Protein AF-A0A519XUI5-F1 (afdb_monomer_lite)

Structure (mmCIF, N/CA/C/O backbone):
data_AF-A0A519XUI5-F1
#
_entry.id   AF-A0A519XUI5-F1
#
loop_
_atom_site.group_PDB
_atom_site.id
_atom_site.type_symbol
_atom_site.label_atom_id
_atom_site.label_alt_id
_atom_site.label_comp_id
_atom_site.label_asym_id
_atom_site.label_entity_id
_atom_site.label_seq_id
_atom_site.pdbx_PDB_ins_code
_atom_site.Cartn_x
_atom_site.Cartn_y
_atom_site.Cartn_z
_atom_site.occupancy
_atom_site.B_iso_or_equiv
_atom_site.auth_seq_id
_atom_site.auth_comp_id
_atom_site.auth_asym_id
_atom_site.auth_atom_id
_atom_site.pdbx_PDB_model_num
ATOM 1 N N . MET A 1 1 ? -81.754 -91.756 15.654 1.00 42.25 1 MET A N 1
ATOM 2 C CA . MET A 1 1 ? -80.646 -91.475 14.712 1.00 42.25 1 MET A CA 1
ATOM 3 C C . MET A 1 1 ? -79.906 -90.238 15.190 1.00 42.25 1 MET A C 1
ATOM 5 O O . MET A 1 1 ? -80.519 -89.190 15.332 1.00 42.25 1 MET A O 1
ATOM 9 N N . ALA A 1 2 ? -78.630 -90.402 15.528 1.00 45.38 2 ALA A N 1
ATOM 10 C CA . ALA A 1 2 ? -77.770 -89.382 16.116 1.00 45.38 2 ALA A CA 1
ATOM 11 C C . ALA A 1 2 ? -77.326 -88.321 15.091 1.00 45.38 2 ALA A C 1
ATOM 13 O O . ALA A 1 2 ? -77.011 -88.663 13.952 1.00 45.38 2 ALA A O 1
ATOM 14 N N . ARG A 1 3 ? -77.207 -87.058 15.518 1.00 39.16 3 ARG A N 1
ATOM 15 C CA . ARG A 1 3 ? -76.246 -86.091 14.960 1.00 39.16 3 ARG A CA 1
ATOM 16 C C . ARG A 1 3 ? -75.573 -85.353 16.118 1.00 39.16 3 ARG A C 1
ATOM 18 O O . ARG A 1 3 ? -76.246 -84.886 17.030 1.00 39.16 3 ARG A O 1
ATOM 25 N N . GLY A 1 4 ? -74.242 -85.379 16.099 1.00 39.00 4 GLY A N 1
ATOM 26 C CA . GLY A 1 4 ? -73.358 -85.036 17.207 1.00 39.00 4 GLY A CA 1
ATOM 27 C C . GLY A 1 4 ? -73.200 -83.544 17.490 1.00 39.00 4 GLY A C 1
ATOM 28 O O . GLY A 1 4 ? -73.484 -82.681 16.662 1.00 39.00 4 GLY A O 1
ATOM 29 N N . ALA A 1 5 ? -72.715 -83.287 18.702 1.00 50.03 5 ALA A N 1
ATOM 30 C CA . ALA A 1 5 ? -72.312 -81.991 19.217 1.00 50.03 5 ALA A CA 1
ATOM 31 C C . ALA A 1 5 ? -70.997 -81.504 18.582 1.00 50.03 5 ALA A C 1
ATOM 33 O O . ALA A 1 5 ? -70.066 -82.286 18.399 1.00 50.03 5 ALA A O 1
ATOM 34 N N . ALA A 1 6 ? -70.892 -80.197 18.338 1.00 48.91 6 ALA A N 1
ATOM 35 C CA . ALA A 1 6 ? -69.615 -79.511 18.144 1.00 48.91 6 ALA A CA 1
ATOM 36 C C . ALA A 1 6 ? -69.167 -78.883 19.483 1.00 48.91 6 ALA A C 1
ATOM 38 O O . ALA A 1 6 ? -69.993 -78.250 20.152 1.00 48.91 6 ALA A O 1
ATOM 39 N N . PRO A 1 7 ? -67.896 -79.022 19.904 1.00 48.81 7 PRO A N 1
ATOM 40 C CA . PRO A 1 7 ? -67.425 -78.438 21.153 1.00 48.81 7 PRO A CA 1
ATOM 41 C C . PRO A 1 7 ? -67.225 -76.923 21.000 1.00 48.81 7 PRO A C 1
ATOM 43 O O . PRO A 1 7 ? -66.569 -76.446 20.074 1.00 48.81 7 PRO A O 1
ATOM 46 N N . ARG A 1 8 ? -67.781 -76.144 21.935 1.00 54.34 8 ARG A N 1
ATOM 47 C CA . ARG A 1 8 ? -67.489 -74.708 22.062 1.00 54.34 8 ARG A CA 1
ATOM 48 C C . ARG A 1 8 ? -66.135 -74.545 22.754 1.00 54.34 8 ARG A C 1
ATOM 50 O O . ARG A 1 8 ? -66.026 -74.830 23.941 1.00 54.34 8 ARG A O 1
ATOM 57 N N . HIS A 1 9 ? -65.122 -74.067 22.035 1.00 50.88 9 HIS A N 1
ATOM 58 C CA . HIS A 1 9 ? -63.828 -73.682 22.613 1.00 50.88 9 HIS A CA 1
ATOM 59 C C . HIS A 1 9 ? -63.926 -72.325 23.346 1.00 50.88 9 HIS A C 1
ATOM 61 O O . HIS A 1 9 ? -64.187 -71.320 22.681 1.00 50.88 9 HIS A O 1
ATOM 67 N N . PRO A 1 10 ? -63.662 -72.230 24.669 1.00 51.62 10 PRO A N 1
ATOM 68 C CA . PRO A 1 10 ? -63.705 -70.958 25.404 1.00 51.62 10 PRO A CA 1
ATOM 69 C C . PRO A 1 10 ? -62.368 -70.185 25.453 1.00 51.62 10 PRO A C 1
ATOM 71 O O . PRO A 1 10 ? -62.304 -69.115 26.050 1.00 51.62 10 PRO A O 1
ATOM 74 N N . GLU A 1 11 ? -61.276 -70.678 24.860 1.00 53.38 11 GLU A N 1
ATOM 75 C CA . GLU A 1 11 ? -59.926 -70.166 25.182 1.00 53.38 11 GLU A CA 1
ATOM 76 C C . GLU A 1 11 ? -59.414 -68.986 24.339 1.00 53.38 11 GLU A C 1
ATOM 78 O O . GLU A 1 11 ? -58.473 -68.293 24.741 1.00 53.38 11 GLU A O 1
ATOM 83 N N . ARG A 1 12 ? -60.024 -68.693 23.186 1.00 52.81 12 ARG A N 1
ATOM 84 C CA . ARG A 1 12 ? -59.437 -67.752 22.209 1.00 52.81 12 ARG A CA 1
ATOM 85 C C . ARG A 1 12 ? -59.455 -66.285 22.664 1.00 52.81 12 ARG A C 1
ATOM 87 O O . ARG A 1 12 ? -58.526 -65.531 22.383 1.00 52.81 12 ARG A O 1
ATOM 94 N N . THR A 1 13 ? -60.475 -65.878 23.415 1.00 52.22 13 THR A N 1
ATOM 95 C CA . THR A 1 13 ? -60.695 -64.475 23.815 1.00 52.22 13 THR A CA 1
ATOM 96 C C . THR A 1 13 ? -59.815 -64.027 24.983 1.00 52.22 13 THR A C 1
ATOM 98 O O . THR A 1 13 ? -59.431 -62.860 25.048 1.00 52.22 13 THR A O 1
ATOM 101 N N . ARG A 1 14 ? -59.447 -64.935 25.898 1.00 54.69 14 ARG A N 1
ATOM 102 C CA . ARG A 1 14 ? -58.564 -64.623 27.038 1.00 54.69 14 ARG A CA 1
ATOM 103 C C . ARG A 1 14 ? -57.100 -64.493 26.608 1.00 54.69 14 ARG A C 1
ATOM 105 O O . ARG A 1 14 ? -56.392 -63.649 27.151 1.00 54.69 14 ARG A O 1
ATOM 112 N N . SER A 1 15 ? -56.677 -65.283 25.619 1.00 55.09 15 SER A N 1
ATOM 113 C CA . SER A 1 15 ? -55.337 -65.206 25.025 1.00 55.09 15 SER A CA 1
ATOM 114 C C . SER A 1 15 ? -55.150 -63.904 24.231 1.00 55.09 15 SER A C 1
ATOM 116 O O . SER A 1 15 ? -54.222 -63.154 24.515 1.00 55.09 15 SER A O 1
ATOM 118 N N . MET A 1 16 ? -56.118 -63.524 23.380 1.00 59.09 16 MET A N 1
ATOM 119 C CA . MET A 1 16 ? -56.084 -62.245 22.645 1.00 59.09 16 MET A CA 1
ATOM 120 C C . MET A 1 16 ? -56.015 -61.011 23.557 1.00 59.09 16 MET A C 1
ATOM 122 O O . MET A 1 16 ? -55.281 -60.076 23.251 1.00 59.09 16 MET A O 1
ATOM 126 N N . LYS A 1 17 ? -56.732 -60.996 24.691 1.00 56.62 17 LYS A N 1
ATOM 127 C CA . LYS A 1 17 ? -56.678 -59.875 25.651 1.00 56.62 17 LYS A CA 1
ATOM 128 C C . LYS A 1 17 ? -55.316 -59.758 26.346 1.00 56.62 17 LYS A C 1
ATOM 130 O O . LYS A 1 17 ? -54.858 -58.645 26.578 1.00 56.62 17 LYS A O 1
ATOM 135 N N . LYS A 1 18 ? -54.657 -60.885 26.647 1.00 59.31 18 LYS A N 1
ATOM 136 C CA . LYS A 1 18 ? -53.299 -60.904 27.221 1.00 59.31 18 LYS A CA 1
ATOM 137 C C . LYS A 1 18 ? -52.246 -60.481 26.197 1.00 59.31 18 LYS A C 1
ATOM 139 O O . LYS A 1 18 ? -51.374 -59.692 26.539 1.00 59.31 18 LYS A O 1
ATOM 144 N N . SER A 1 19 ? -52.361 -60.943 24.952 1.00 65.06 19 SER A N 1
ATOM 145 C CA . SER A 1 19 ? -51.479 -60.528 23.856 1.00 65.06 19 SER A CA 1
ATOM 146 C C . SER A 1 19 ? -51.625 -59.038 23.551 1.00 65.06 19 SER A C 1
ATOM 148 O O . SER A 1 19 ? -50.620 -58.352 23.443 1.00 65.06 19 SER A O 1
ATOM 150 N N . LEU A 1 20 ? -52.854 -58.511 23.509 1.00 71.06 20 LEU A N 1
ATOM 151 C CA . LEU A 1 20 ? -53.103 -57.088 23.273 1.00 71.06 20 LEU A CA 1
ATOM 152 C C . LEU A 1 20 ? -52.588 -56.209 24.425 1.00 71.06 20 LEU A C 1
ATOM 154 O O . LEU A 1 20 ? -51.979 -55.174 24.174 1.00 71.06 20 LEU A O 1
ATOM 158 N N . ALA A 1 21 ? -52.773 -56.637 25.679 1.00 72.19 21 ALA A N 1
ATOM 159 C CA . ALA A 1 21 ? -52.229 -55.938 26.844 1.00 72.19 21 ALA A CA 1
ATOM 160 C C . ALA A 1 21 ? -50.690 -55.947 26.861 1.00 72.19 21 ALA A C 1
ATOM 162 O O . ALA A 1 21 ? -50.078 -54.929 27.171 1.00 72.19 21 ALA A O 1
ATOM 163 N N . LEU A 1 22 ? -50.063 -57.065 26.479 1.00 72.25 22 LEU A N 1
ATOM 164 C CA . LEU A 1 22 ? -48.608 -57.174 26.375 1.00 72.25 22 LEU A CA 1
ATOM 165 C C . LEU A 1 22 ? -48.055 -56.315 25.228 1.00 72.25 22 LEU A C 1
ATOM 167 O O . LEU A 1 22 ? -47.044 -55.646 25.408 1.00 72.25 22 LEU A O 1
ATOM 171 N N . SER A 1 23 ? -48.741 -56.265 24.082 1.00 71.62 23 SER A N 1
ATOM 172 C CA . SER A 1 23 ? -48.386 -55.384 22.963 1.00 71.62 23 SER A CA 1
ATOM 173 C C . SER A 1 23 ? -48.534 -53.901 23.315 1.00 71.62 23 SER A C 1
ATOM 175 O O . SER A 1 23 ? -47.682 -53.104 22.933 1.00 71.62 23 SER A O 1
ATOM 177 N N . LEU A 1 24 ? -49.566 -53.525 24.078 1.00 74.06 24 LEU A N 1
ATOM 178 C CA . LEU A 1 24 ? -49.758 -52.154 24.568 1.00 74.06 24 LEU A CA 1
ATOM 179 C C . LEU A 1 24 ? -48.693 -51.752 25.599 1.00 74.06 24 LEU A C 1
ATOM 181 O O . LEU A 1 24 ? -48.180 -50.639 25.538 1.00 74.06 24 LEU A O 1
ATOM 185 N N . LEU A 1 25 ? -48.312 -52.660 26.504 1.00 72.94 25 LEU A N 1
ATOM 186 C CA . LEU A 1 25 ? -47.222 -52.440 27.462 1.00 72.94 25 LEU A CA 1
ATOM 187 C C . LEU A 1 25 ? -45.862 -52.306 26.764 1.00 72.94 25 LEU A C 1
ATOM 189 O O . LEU A 1 25 ? -45.070 -51.439 27.128 1.00 72.94 25 LEU A O 1
ATOM 193 N N . LEU A 1 26 ? -45.607 -53.113 25.731 1.00 70.06 26 LEU A N 1
ATOM 194 C CA . LEU A 1 26 ? -44.372 -53.040 24.951 1.00 70.06 26 LEU A CA 1
ATOM 195 C C . LEU A 1 26 ? -44.305 -51.754 24.109 1.00 70.06 26 LEU A C 1
ATOM 197 O O . LEU A 1 26 ? -43.255 -51.122 24.036 1.00 70.06 26 LEU A O 1
ATOM 201 N N . ALA A 1 27 ? -45.430 -51.318 23.533 1.00 68.44 27 ALA A N 1
ATOM 202 C CA . ALA A 1 27 ? -45.525 -50.049 22.813 1.00 68.44 27 ALA A CA 1
ATOM 203 C C . ALA A 1 27 ? -45.338 -48.835 23.743 1.00 68.44 27 ALA A C 1
ATOM 205 O O . ALA A 1 27 ? -44.651 -47.884 23.376 1.00 68.44 27 ALA A O 1
ATOM 206 N N . ALA A 1 28 ? -45.879 -48.882 24.965 1.00 68.75 28 ALA A N 1
ATOM 207 C CA . ALA A 1 28 ? -45.675 -47.838 25.968 1.00 68.75 28 ALA A CA 1
ATOM 208 C C . ALA A 1 28 ? -44.217 -47.772 26.462 1.00 68.75 28 ALA A C 1
ATOM 210 O O . ALA A 1 28 ? -43.691 -46.678 26.653 1.00 68.75 28 ALA A O 1
ATOM 211 N N . ALA A 1 29 ? -43.541 -48.917 26.613 1.00 65.81 29 ALA A N 1
ATOM 212 C CA . ALA A 1 29 ? -42.123 -48.972 26.980 1.00 65.81 29 ALA A CA 1
ATOM 213 C C . ALA A 1 29 ? -41.200 -48.446 25.863 1.00 65.81 29 ALA A C 1
ATOM 215 O O . ALA A 1 29 ? -40.215 -47.768 26.144 1.00 65.81 29 ALA A O 1
ATOM 216 N N . LEU A 1 30 ? -41.540 -48.696 24.592 1.00 62.75 30 LEU A N 1
ATOM 217 C CA . LEU A 1 30 ? -40.807 -48.156 23.439 1.00 62.75 30 LEU A CA 1
ATOM 218 C C . LEU A 1 30 ? -41.041 -46.648 23.245 1.00 62.75 30 LEU A C 1
ATOM 220 O O . LEU A 1 30 ? -40.130 -45.942 22.819 1.00 62.75 30 LEU A O 1
ATOM 224 N N . ALA A 1 31 ? -42.223 -46.135 23.605 1.00 61.81 31 ALA A N 1
ATOM 225 C CA . ALA A 1 31 ? -42.534 -44.706 23.539 1.00 61.81 31 ALA A CA 1
ATOM 226 C C . ALA A 1 31 ? -41.781 -43.871 24.593 1.00 61.81 31 ALA A C 1
ATOM 228 O O . ALA A 1 31 ? -41.464 -42.713 24.331 1.00 61.81 31 ALA A O 1
ATOM 229 N N . GLN A 1 32 ? -41.435 -44.448 25.752 1.00 58.97 32 GLN A N 1
ATOM 230 C CA . GLN A 1 32 ? -40.644 -43.754 26.783 1.00 58.97 32 GLN A CA 1
ATOM 231 C C . GLN A 1 32 ? -39.185 -43.510 26.363 1.00 58.97 32 GLN A C 1
ATOM 233 O O . GLN A 1 32 ? -38.567 -42.566 26.843 1.00 58.97 32 GLN A O 1
ATOM 238 N N . ASN A 1 33 ? -38.659 -44.300 25.421 1.00 57.56 33 ASN A N 1
ATOM 239 C CA . ASN A 1 33 ? -37.309 -44.132 24.871 1.00 57.56 33 ASN A CA 1
ATOM 240 C C . ASN A 1 33 ? -37.258 -43.249 23.609 1.00 57.56 33 ASN A C 1
ATOM 242 O O . ASN A 1 33 ? -36.182 -43.042 23.054 1.00 57.56 33 ASN A O 1
ATOM 246 N N . ALA A 1 34 ? -38.401 -42.731 23.142 1.00 57.34 34 ALA A N 1
ATOM 247 C CA . ALA A 1 34 ? -38.496 -41.903 21.937 1.00 57.34 34 ALA A CA 1
ATOM 248 C C . ALA A 1 34 ? -38.398 -40.390 22.215 1.00 57.34 34 ALA A C 1
ATOM 250 O O . ALA A 1 34 ? -38.630 -39.576 21.321 1.00 57.34 34 ALA A O 1
ATOM 251 N N . GLY A 1 35 ? -38.029 -39.993 23.436 1.00 60.97 35 GLY A N 1
ATOM 252 C CA . GLY A 1 35 ? -37.513 -38.653 23.677 1.00 60.97 35 GLY A CA 1
ATOM 253 C C . GLY A 1 35 ? -36.116 -38.569 23.080 1.00 60.97 35 GLY A C 1
ATOM 254 O O . GLY A 1 35 ? -35.148 -38.888 23.760 1.00 60.97 35 GLY A O 1
ATOM 255 N N . ALA A 1 36 ? -36.000 -38.195 21.804 1.00 65.38 36 ALA A N 1
ATOM 256 C CA . ALA A 1 36 ? -34.714 -37.826 21.230 1.00 65.38 36 ALA A CA 1
ATOM 257 C C . ALA A 1 36 ? -34.116 -36.735 22.127 1.00 65.38 36 ALA A C 1
ATOM 259 O O . ALA A 1 36 ? -34.618 -35.611 22.147 1.00 65.38 36 ALA A O 1
ATOM 260 N N . GLN A 1 37 ? -33.109 -37.089 22.930 1.00 67.88 37 GLN A N 1
ATOM 261 C CA . GLN A 1 37 ? -32.396 -36.139 23.770 1.00 67.88 37 GLN A CA 1
ATOM 262 C C . GLN A 1 37 ? -31.861 -35.070 22.816 1.00 67.88 37 GLN A C 1
ATOM 264 O O . GLN A 1 37 ? -30.987 -35.364 21.996 1.00 67.88 37 GLN A O 1
ATOM 269 N N . ALA A 1 38 ? -32.440 -33.866 22.846 1.00 71.69 38 ALA A N 1
ATOM 270 C CA . ALA A 1 38 ? -31.921 -32.769 22.047 1.00 71.69 38 ALA A CA 1
ATOM 271 C C . ALA A 1 38 ? -30.424 -32.657 22.371 1.00 71.69 38 ALA A C 1
ATOM 273 O O . ALA A 1 38 ? -30.079 -32.697 23.560 1.00 71.69 38 ALA A O 1
ATOM 274 N N . PRO A 1 39 ? -29.531 -32.600 21.364 1.00 78.50 39 PRO A N 1
ATOM 275 C CA . PRO A 1 39 ? -28.110 -32.496 21.639 1.00 78.50 39 PRO A CA 1
ATOM 276 C C . PRO A 1 39 ? -27.893 -31.303 22.569 1.00 78.50 39 PRO A C 1
ATOM 278 O O . PRO A 1 39 ? -28.336 -30.192 22.278 1.00 78.50 39 PRO A O 1
ATOM 281 N N . ALA A 1 40 ? -27.283 -31.557 23.728 1.00 83.00 40 ALA A N 1
ATOM 282 C CA . ALA A 1 40 ? -26.969 -30.505 24.676 1.00 83.00 40 ALA A CA 1
ATOM 283 C C . ALA A 1 40 ? -25.904 -29.617 24.034 1.00 83.00 40 ALA A C 1
ATOM 285 O O . ALA A 1 40 ? -24.752 -30.028 23.878 1.00 83.00 40 ALA A O 1
ATOM 286 N N . TRP A 1 41 ? -26.304 -28.421 23.610 1.00 84.50 41 TRP A N 1
ATOM 287 C CA . TRP A 1 41 ? -25.357 -27.444 23.099 1.00 84.50 41 TRP A CA 1
ATOM 288 C C . TRP A 1 41 ? -24.377 -27.063 24.215 1.00 84.50 41 TRP A C 1
ATOM 290 O O . TRP A 1 41 ? -24.800 -26.891 25.364 1.00 84.50 41 TRP A O 1
ATOM 300 N N . PRO A 1 42 ? -23.074 -26.947 23.912 1.00 88.06 42 PRO A N 1
ATOM 301 C CA . PRO A 1 42 ? -22.104 -26.492 24.895 1.00 88.06 42 PRO A CA 1
ATOM 302 C C . PRO A 1 42 ? -22.448 -25.072 25.360 1.00 88.06 42 PRO A C 1
ATOM 304 O O . PRO A 1 42 ? -23.116 -24.312 24.654 1.00 88.06 42 PRO A O 1
ATOM 307 N N . ALA A 1 43 ? -21.969 -24.703 26.549 1.00 89.75 43 ALA A N 1
ATOM 308 C CA . ALA A 1 43 ? -22.095 -23.336 27.036 1.00 89.75 43 ALA A CA 1
ATOM 309 C C . ALA A 1 43 ? -21.484 -22.361 26.016 1.00 89.75 43 ALA A C 1
ATOM 311 O O . ALA A 1 43 ? -20.336 -22.528 25.602 1.00 89.75 43 ALA A O 1
ATOM 312 N N . ILE A 1 44 ? -22.255 -21.349 25.614 1.00 88.44 44 ILE A N 1
ATOM 313 C CA . ILE A 1 44 ? -21.779 -20.310 24.700 1.00 88.44 44 ILE A CA 1
ATOM 314 C C . ILE A 1 44 ? -20.740 -19.475 25.445 1.00 88.44 44 ILE A C 1
ATOM 316 O O . ILE A 1 44 ? -21.055 -18.790 26.417 1.00 88.44 44 ILE A O 1
ATOM 320 N N . THR A 1 45 ? -19.502 -19.525 24.972 1.00 88.88 45 THR A N 1
ATOM 321 C CA . THR A 1 45 ? -18.416 -18.658 25.429 1.00 88.88 45 THR A CA 1
ATOM 322 C C . THR A 1 45 ? -18.308 -17.427 24.531 1.00 88.88 45 THR A C 1
ATOM 324 O O . THR A 1 45 ? -18.900 -17.366 23.451 1.00 88.88 45 THR A O 1
ATOM 327 N N . GLN A 1 46 ? -17.497 -16.453 24.939 1.00 88.44 46 GLN A N 1
ATOM 328 C CA . GLN A 1 46 ? -17.152 -15.295 24.111 1.00 88.44 46 GLN A CA 1
ATOM 329 C C . GLN A 1 46 ? -16.646 -15.702 22.711 1.00 88.44 46 GLN A C 1
ATOM 331 O O . GLN A 1 46 ? -17.003 -15.071 21.720 1.00 88.44 46 GLN A O 1
ATOM 336 N N . GLN A 1 47 ? -15.863 -16.781 22.613 1.00 88.69 47 GLN A N 1
ATOM 337 C CA . GLN A 1 47 ? -15.306 -17.278 21.348 1.00 88.69 47 GLN A CA 1
ATOM 338 C C . GLN A 1 47 ? -16.374 -17.864 20.412 1.00 88.69 47 GLN A C 1
ATOM 340 O O . GLN A 1 47 ? -16.125 -18.032 19.223 1.00 88.69 47 GLN A O 1
ATOM 345 N N . ASN A 1 48 ? -17.560 -18.187 20.936 1.00 94.12 48 ASN A N 1
ATOM 346 C CA . ASN A 1 48 ? -18.678 -18.696 20.144 1.00 94.12 48 ASN A CA 1
ATOM 347 C C . ASN A 1 48 ? -19.587 -17.580 19.610 1.00 94.12 48 ASN A C 1
ATOM 349 O O . ASN A 1 48 ? -20.455 -17.857 18.783 1.00 94.12 48 ASN A O 1
ATOM 353 N N . ARG A 1 49 ? -19.425 -16.339 20.088 1.00 95.69 49 ARG A N 1
ATOM 354 C CA . ARG A 1 49 ? -20.207 -15.186 19.631 1.00 95.69 49 ARG A CA 1
ATOM 355 C C . ARG A 1 49 ? -19.575 -14.577 18.371 1.00 95.69 49 ARG A C 1
ATOM 357 O O . ARG A 1 49 ? -18.348 -14.567 18.265 1.00 95.69 49 ARG A O 1
ATOM 364 N N . PRO A 1 50 ? -20.373 -14.048 17.427 1.00 97.44 50 PRO A N 1
ATOM 365 C CA . PRO A 1 50 ? -19.842 -13.379 16.243 1.00 97.44 50 PRO A CA 1
ATOM 366 C C . PRO A 1 50 ? -19.110 -12.086 16.615 1.00 97.44 50 PRO A C 1
ATOM 368 O O . PRO A 1 50 ? -19.390 -11.465 17.641 1.00 97.44 50 PRO A O 1
ATOM 371 N N . TRP A 1 51 ? -18.169 -11.682 15.767 1.00 97.69 51 TRP A N 1
ATOM 372 C CA . TRP A 1 51 ? -17.418 -10.434 15.901 1.00 97.69 51 TRP A CA 1
ATOM 373 C C . TRP A 1 51 ? -17.758 -9.498 14.747 1.00 97.69 51 TRP A C 1
ATOM 375 O O . TRP A 1 51 ? -18.235 -9.942 13.701 1.00 97.69 51 TRP A O 1
ATOM 385 N N . THR A 1 52 ? -17.488 -8.206 14.928 1.00 96.44 52 THR A N 1
ATOM 386 C CA . THR A 1 52 ? -17.638 -7.208 13.865 1.00 96.44 52 THR A CA 1
ATOM 387 C C . THR A 1 52 ? -16.316 -6.530 13.549 1.00 96.44 52 THR A C 1
ATOM 389 O O . THR A 1 52 ? -15.515 -6.246 14.439 1.00 96.44 52 THR A O 1
ATOM 392 N N . ARG A 1 53 ? -16.116 -6.198 12.274 1.00 95.62 53 ARG A N 1
ATOM 393 C CA . ARG A 1 53 ? -15.096 -5.229 11.889 1.00 95.62 53 ARG A CA 1
ATOM 394 C C . ARG A 1 53 ? -15.585 -3.838 12.270 1.00 95.62 53 ARG A C 1
ATOM 396 O O . ARG A 1 53 ? -16.738 -3.494 12.012 1.00 95.62 53 ARG A O 1
ATOM 403 N N . TRP A 1 54 ? -14.719 -3.063 12.905 1.00 96.50 54 TRP A N 1
ATOM 404 C CA . TRP A 1 54 ? -15.054 -1.757 13.444 1.00 96.50 54 TRP A CA 1
ATOM 405 C C . TRP A 1 54 ? -14.097 -0.714 12.884 1.00 96.50 54 TRP A C 1
ATOM 407 O O . TRP A 1 54 ? -12.935 -0.610 13.281 1.00 96.50 54 TRP A O 1
ATOM 417 N N . TRP A 1 55 ? -14.584 0.009 11.881 1.00 94.88 55 TRP A N 1
ATOM 418 C CA . TRP A 1 55 ? -13.821 1.056 11.220 1.00 94.88 55 TRP A CA 1
ATOM 419 C C . TRP A 1 55 ? -13.777 2.301 12.091 1.00 94.88 55 TRP A C 1
ATOM 421 O O . TRP A 1 55 ? -14.775 2.702 12.683 1.00 94.88 55 TRP A O 1
ATOM 431 N N . TRP A 1 56 ? -12.573 2.845 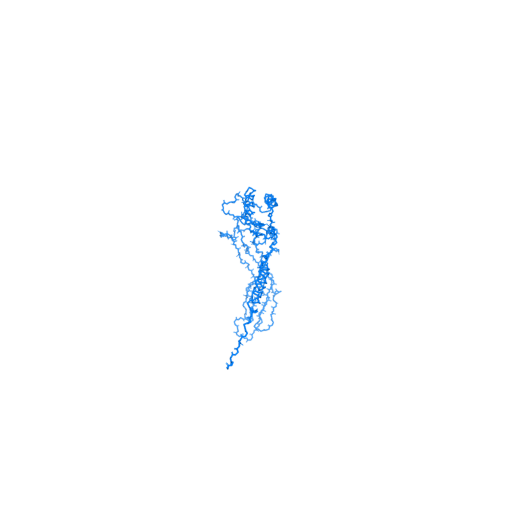12.214 1.00 95.69 56 TRP A N 1
ATOM 432 C CA . TRP A 1 56 ? -12.288 4.089 12.910 1.00 95.69 56 TRP A CA 1
ATOM 433 C C . TRP A 1 56 ? -11.830 5.098 11.858 1.00 95.69 56 TRP A C 1
ATOM 435 O O . TRP A 1 56 ? -10.628 5.295 11.648 1.00 95.69 56 TRP A O 1
ATOM 445 N N . GLU A 1 57 ? -12.784 5.696 11.146 1.00 93.50 57 GLU A N 1
ATOM 446 C CA . GLU A 1 57 ? -12.520 6.670 10.089 1.00 93.50 57 GLU A CA 1
ATOM 447 C C . GLU A 1 57 ? -11.851 7.925 10.663 1.00 93.50 57 GLU A C 1
ATOM 449 O O . GLU A 1 57 ? -12.372 8.586 11.565 1.00 93.50 57 GLU A O 1
ATOM 454 N N . GLY A 1 58 ? -10.640 8.228 10.190 1.00 92.75 58 GLY A N 1
ATOM 455 C CA . GLY A 1 58 ? -9.794 9.301 10.730 1.00 92.75 58 GLY A CA 1
ATOM 456 C C . GLY A 1 58 ? -9.444 9.108 12.207 1.00 92.75 58 GLY A C 1
ATOM 457 O O . GLY A 1 58 ? -9.002 10.044 12.867 1.00 92.75 58 GLY A O 1
ATOM 458 N N . SER A 1 59 ? -9.703 7.914 12.752 1.00 95.25 59 SER A N 1
ATOM 459 C CA . SER A 1 59 ? -9.736 7.658 14.193 1.00 95.25 59 SER A CA 1
ATOM 460 C C . SER A 1 59 ? -10.495 8.730 14.982 1.00 95.25 59 SER A C 1
ATOM 462 O O . SER A 1 59 ? -10.100 9.067 16.096 1.00 95.25 59 SER A O 1
ATOM 464 N N . ALA A 1 60 ? -11.578 9.270 14.411 1.00 95.50 60 ALA A N 1
ATOM 465 C CA . ALA A 1 60 ? -12.422 10.295 15.021 1.00 95.50 60 ALA A CA 1
ATOM 466 C C . ALA A 1 60 ? -13.317 9.700 16.125 1.00 95.50 60 ALA A C 1
ATOM 468 O O . ALA A 1 60 ? -14.542 9.733 16.054 1.00 95.50 60 ALA A O 1
ATOM 469 N N . VAL A 1 61 ? -12.690 9.107 17.140 1.00 96.81 61 VAL A N 1
ATOM 470 C CA . VAL A 1 61 ? -13.343 8.414 18.253 1.00 96.81 61 VAL A CA 1
ATOM 471 C C . VAL A 1 61 ? -13.086 9.130 19.573 1.00 96.81 61 VAL A C 1
ATOM 473 O O . VAL A 1 61 ? -12.116 9.875 19.730 1.00 96.81 61 VAL A O 1
ATOM 476 N N . ASN A 1 62 ? -13.948 8.887 20.558 1.00 97.38 62 ASN A N 1
ATOM 477 C CA . ASN A 1 62 ? -13.785 9.404 21.911 1.00 97.38 62 ASN A CA 1
ATOM 478 C C . ASN A 1 62 ? -14.238 8.368 22.960 1.00 97.38 62 ASN A C 1
ATOM 480 O O . ASN A 1 62 ? -15.069 7.512 22.651 1.00 97.38 62 ASN A O 1
ATOM 484 N N . PRO A 1 63 ? -13.724 8.431 24.203 1.00 98.19 63 PRO A N 1
ATOM 485 C CA . PRO A 1 63 ? -14.019 7.433 25.234 1.00 98.19 63 PRO A CA 1
ATOM 486 C C . PRO A 1 63 ? -15.509 7.225 25.530 1.00 98.19 63 PRO A C 1
ATOM 488 O O . PRO A 1 63 ? -15.934 6.093 25.757 1.00 98.19 63 PRO A O 1
ATOM 491 N N . GLN A 1 64 ? -16.305 8.299 25.511 1.00 98.38 64 GLN A N 1
ATOM 492 C CA . GLN A 1 64 ? -17.737 8.238 25.805 1.00 98.38 64 GLN A CA 1
ATOM 493 C C . GLN A 1 64 ? -18.473 7.386 24.766 1.00 98.38 64 GLN A C 1
ATOM 495 O O . GLN A 1 64 ? -19.189 6.449 25.132 1.00 98.38 64 GLN A O 1
ATOM 500 N N . ASP A 1 65 ? -18.255 7.668 23.483 1.00 98.25 65 ASP A N 1
ATOM 501 C CA . ASP A 1 65 ? -18.907 6.938 22.397 1.00 98.25 65 ASP A CA 1
ATOM 502 C C . ASP A 1 65 ? -18.384 5.504 22.288 1.00 98.25 65 ASP A C 1
ATOM 504 O O . ASP A 1 65 ? -19.163 4.583 22.052 1.00 98.25 65 ASP A O 1
ATOM 508 N N . LEU A 1 66 ? -17.090 5.280 22.545 1.00 98.62 66 LEU A N 1
ATOM 509 C CA . LEU A 1 66 ? -16.498 3.938 22.583 1.00 98.62 66 LEU A CA 1
ATOM 510 C C . LEU A 1 66 ? -17.146 3.065 23.669 1.00 98.62 66 LEU A C 1
ATOM 512 O O . LEU A 1 66 ? -17.559 1.941 23.383 1.00 98.62 66 LEU A O 1
ATOM 516 N N . THR A 1 67 ? -17.303 3.585 24.891 1.00 98.75 67 THR A N 1
ATOM 517 C CA . THR A 1 67 ? -18.020 2.893 25.978 1.00 98.75 67 THR A CA 1
ATOM 518 C C . THR A 1 67 ? -19.468 2.598 25.597 1.00 98.75 67 THR A C 1
ATOM 520 O O . THR A 1 67 ? -19.962 1.486 25.821 1.00 98.75 67 THR A O 1
ATOM 523 N N . HIS A 1 68 ? -20.158 3.581 25.016 1.00 98.75 68 HIS A N 1
ATOM 524 C CA . HIS A 1 68 ? -21.553 3.439 24.617 1.00 98.75 68 HIS A CA 1
ATOM 525 C C . HIS A 1 68 ? -21.735 2.367 23.531 1.00 98.75 68 HIS A C 1
ATOM 527 O O . HIS A 1 68 ? -22.586 1.488 23.674 1.00 98.75 68 HIS A O 1
ATOM 533 N N . LEU A 1 69 ? -20.920 2.402 22.474 1.00 98.50 69 LEU A N 1
ATOM 534 C CA . LEU A 1 69 ? -20.984 1.458 21.357 1.00 98.50 69 LEU A CA 1
ATOM 535 C C . LEU A 1 69 ? -20.605 0.039 21.783 1.00 98.50 69 LEU A C 1
ATOM 537 O O . LEU A 1 69 ? -21.348 -0.890 21.485 1.00 98.50 69 LEU A O 1
ATOM 541 N N . LEU A 1 70 ? -19.522 -0.142 22.547 1.00 98.69 70 LEU A N 1
ATOM 542 C CA . LEU A 1 70 ? -19.141 -1.466 23.053 1.00 98.69 70 LEU A CA 1
ATOM 543 C C . LEU A 1 70 ? -20.229 -2.073 23.947 1.00 98.69 70 LEU A C 1
ATOM 545 O O . LEU A 1 70 ? -20.516 -3.263 23.845 1.00 98.69 70 LEU A O 1
ATOM 549 N N . THR A 1 71 ? -20.881 -1.258 24.781 1.00 98.75 71 THR A N 1
ATOM 550 C CA . THR A 1 71 ? -22.006 -1.722 25.605 1.00 98.75 71 THR A CA 1
ATOM 551 C C . THR A 1 71 ? -23.179 -2.181 24.733 1.00 98.75 71 THR A C 1
ATOM 553 O O . THR A 1 71 ? -23.753 -3.235 24.992 1.00 98.75 71 THR A O 1
ATOM 556 N N . GLN A 1 72 ? -23.509 -1.443 23.669 1.00 98.62 72 GLN A N 1
ATOM 557 C CA . GLN A 1 72 ? -24.551 -1.856 22.722 1.00 98.62 72 GLN A CA 1
ATOM 558 C C . GLN A 1 72 ? -24.180 -3.133 21.960 1.00 98.62 72 GLN A C 1
ATOM 560 O O . GLN A 1 72 ? -25.031 -3.992 21.748 1.00 98.62 72 GLN A O 1
ATOM 565 N N . TYR A 1 73 ? -22.917 -3.284 21.564 1.00 98.19 73 TYR A N 1
ATOM 566 C CA . TYR A 1 73 ? -22.424 -4.477 20.876 1.00 98.19 73 TYR A CA 1
ATOM 567 C C . TYR A 1 73 ? -22.498 -5.727 21.755 1.00 98.19 73 TYR A C 1
ATOM 569 O O . TYR A 1 73 ? -22.931 -6.777 21.280 1.00 98.19 73 TYR A O 1
ATOM 577 N N . GLU A 1 74 ? -22.139 -5.613 23.035 1.00 97.69 74 GLU A N 1
ATOM 578 C CA . GLU A 1 74 ? -22.312 -6.696 24.008 1.00 97.69 74 GLU A CA 1
ATOM 579 C C . GLU A 1 74 ? -23.793 -7.075 24.150 1.00 97.69 74 GLU A C 1
ATOM 581 O O . GLU A 1 74 ? -24.137 -8.247 23.991 1.00 97.69 74 GLU A O 1
ATOM 586 N N . GLN A 1 75 ? -24.677 -6.085 24.323 1.00 97.94 75 GLN A N 1
ATOM 587 C CA . GLN A 1 75 ? -26.126 -6.293 24.439 1.00 97.94 75 GLN A CA 1
ATOM 588 C C . GLN A 1 75 ? -26.745 -6.921 23.182 1.00 97.94 75 GLN A C 1
ATOM 590 O O . GLN A 1 75 ? -27.700 -7.692 23.277 1.00 97.94 75 GLN A O 1
ATOM 595 N N . ALA A 1 76 ? -26.190 -6.623 22.006 1.00 97.69 76 ALA A N 1
ATOM 596 C CA . ALA A 1 76 ? -26.575 -7.234 20.737 1.00 97.69 76 ALA A CA 1
ATOM 597 C C . ALA A 1 76 ? -26.048 -8.675 20.567 1.00 97.69 76 ALA A C 1
ATOM 599 O O . ALA A 1 76 ? -26.393 -9.344 19.593 1.00 97.69 76 ALA A O 1
ATOM 600 N N . GLY A 1 77 ? -25.228 -9.170 21.500 1.00 96.50 77 GLY A N 1
ATOM 601 C CA . GLY A 1 77 ? -24.699 -10.532 21.504 1.00 96.50 77 GLY A CA 1
ATOM 602 C C . GLY A 1 77 ? -23.374 -10.710 20.761 1.00 96.50 77 GLY A C 1
ATOM 603 O O . GLY A 1 77 ? -23.011 -11.849 20.459 1.00 96.50 77 GLY A O 1
ATOM 604 N N . LEU A 1 78 ? -22.638 -9.629 20.471 1.00 97.88 78 LEU A N 1
ATOM 605 C CA . LEU A 1 78 ? -21.297 -9.734 19.892 1.00 97.88 78 LEU A CA 1
ATOM 606 C C . LEU A 1 78 ? -20.282 -10.262 20.918 1.00 97.88 78 LEU A C 1
ATOM 608 O O . LEU A 1 78 ? -20.423 -10.094 22.130 1.00 97.88 78 LEU A O 1
ATOM 612 N N . GLY A 1 79 ? -19.262 -10.953 20.410 1.00 97.69 79 GLY A N 1
ATOM 613 C CA . GLY A 1 79 ? -18.137 -11.496 21.178 1.00 97.69 79 GLY A CA 1
ATOM 614 C C . GLY A 1 79 ? -16.883 -10.635 21.125 1.00 97.69 79 GLY A C 1
ATOM 615 O O . GLY A 1 79 ? -15.952 -10.865 21.899 1.00 97.69 79 GLY A O 1
ATOM 616 N N . GLY A 1 80 ? -16.846 -9.659 20.219 1.00 98.00 80 GLY A N 1
ATOM 617 C CA . GLY A 1 80 ? -15.714 -8.765 20.066 1.00 98.00 80 GLY A CA 1
ATOM 618 C C . GLY A 1 80 ? -15.761 -7.896 18.817 1.00 98.00 80 GLY A C 1
ATOM 619 O O . GLY A 1 80 ? -16.696 -7.957 18.010 1.00 98.00 80 GLY A O 1
ATOM 620 N N . VAL A 1 81 ? -14.726 -7.073 18.693 1.00 97.81 81 VAL A N 1
ATOM 621 C CA . VAL A 1 81 ? -14.524 -6.100 17.618 1.00 97.81 81 VAL A CA 1
ATOM 622 C C . VAL A 1 81 ? -13.110 -6.224 17.049 1.00 97.81 81 VAL A C 1
ATOM 624 O O . VAL A 1 81 ? -12.163 -6.481 17.788 1.00 97.81 81 VAL A O 1
ATOM 627 N N . GLU A 1 82 ? -12.959 -6.005 15.746 1.00 96.69 82 GLU A N 1
ATOM 628 C CA . GLU A 1 82 ? -11.662 -5.838 15.079 1.00 96.69 82 GLU A CA 1
ATOM 629 C C . GLU A 1 82 ? -11.501 -4.370 14.670 1.00 96.69 82 GLU A C 1
ATOM 631 O O . GLU A 1 82 ? -12.181 -3.897 13.755 1.00 96.69 82 GLU A O 1
ATOM 636 N N . ILE A 1 83 ? -10.615 -3.639 15.345 1.00 96.75 83 ILE A N 1
ATOM 637 C CA . ILE A 1 83 ? -10.355 -2.224 15.067 1.00 96.75 83 ILE A CA 1
ATOM 638 C C . ILE A 1 83 ? -9.579 -2.098 13.755 1.00 96.75 83 ILE A C 1
ATOM 640 O O . ILE A 1 83 ? -8.504 -2.674 13.580 1.00 96.75 83 ILE A O 1
ATOM 644 N N . THR A 1 84 ? -10.102 -1.287 12.838 1.00 94.12 84 THR A N 1
ATOM 645 C CA . THR A 1 84 ? -9.411 -0.889 11.606 1.00 94.12 84 THR A CA 1
ATOM 646 C C . THR A 1 84 ? -9.362 0.635 11.529 1.00 94.12 84 THR A C 1
ATOM 648 O O . THR A 1 84 ? -10.331 1.274 11.118 1.00 94.12 84 THR A O 1
ATOM 651 N N . ALA A 1 85 ? -8.231 1.229 11.923 1.00 92.81 85 ALA A N 1
ATOM 652 C CA . ALA A 1 85 ? -7.990 2.658 11.730 1.00 92.81 85 ALA A CA 1
ATOM 653 C C . ALA A 1 85 ? -7.824 2.948 10.235 1.00 92.81 85 ALA A C 1
ATOM 655 O O . ALA A 1 85 ? -6.935 2.389 9.594 1.00 92.81 85 ALA A O 1
ATOM 656 N N . ILE A 1 86 ? -8.686 3.794 9.680 1.00 89.69 86 ILE A N 1
ATOM 657 C CA . ILE A 1 86 ? -8.774 4.029 8.235 1.00 89.69 86 ILE A CA 1
ATOM 658 C C . ILE A 1 86 ? -8.861 5.531 7.937 1.00 89.69 86 ILE A C 1
ATOM 660 O O . ILE A 1 86 ? -8.913 6.351 8.855 1.00 89.69 86 ILE A O 1
ATOM 664 N N . TYR A 1 87 ? -8.805 5.901 6.656 1.00 86.62 87 TYR A N 1
ATOM 665 C CA . TYR A 1 87 ? -8.892 7.283 6.184 1.00 86.62 87 TYR A CA 1
ATOM 666 C C . TYR A 1 87 ? -10.064 8.064 6.799 1.00 86.62 87 TYR A C 1
ATOM 668 O O . TYR A 1 87 ? -11.045 7.504 7.288 1.00 86.62 87 TYR A O 1
ATOM 676 N N . GLY A 1 88 ? -9.933 9.387 6.784 1.00 87.69 88 GLY A N 1
ATOM 677 C CA . GLY A 1 88 ? -10.872 10.304 7.413 1.00 87.69 88 GLY A CA 1
ATOM 678 C C . GLY A 1 88 ? -12.200 10.493 6.683 1.00 87.69 88 GLY A C 1
ATOM 679 O O . GLY A 1 88 ? -12.298 10.317 5.469 1.00 87.69 88 GLY A O 1
ATOM 680 N N . VAL A 1 89 ? -13.215 10.944 7.427 1.00 86.81 89 VAL A N 1
ATOM 681 C CA . VAL A 1 89 ? -14.469 11.458 6.859 1.00 86.81 89 VAL A CA 1
ATOM 682 C C . VAL A 1 89 ? -14.318 12.945 6.556 1.00 86.81 89 VAL A C 1
ATOM 684 O O . VAL A 1 89 ? -13.992 13.739 7.439 1.00 86.81 89 VAL A O 1
ATOM 687 N N . LYS A 1 90 ? -14.596 13.336 5.311 1.00 85.62 90 LYS A N 1
ATOM 688 C CA . LYS A 1 90 ? -14.551 1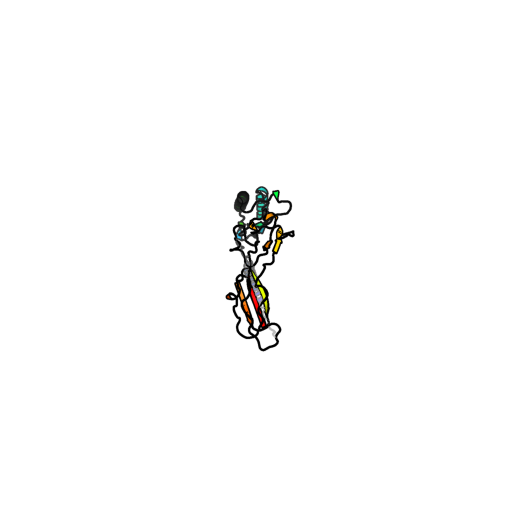4.740 4.890 1.00 85.62 90 LYS A CA 1
ATOM 689 C C . LYS A 1 90 ? -15.469 15.609 5.758 1.00 85.62 90 LYS A C 1
ATOM 691 O O . LYS A 1 90 ? -16.651 15.302 5.903 1.00 85.62 90 LYS A O 1
ATOM 696 N N . GLY A 1 91 ? -14.946 16.723 6.263 1.00 89.81 91 GLY A N 1
ATOM 697 C CA . GLY A 1 91 ? -15.651 17.652 7.150 1.00 89.81 91 GLY A CA 1
ATOM 698 C C . GLY A 1 91 ? -15.516 17.340 8.645 1.00 89.81 91 GLY A C 1
ATOM 699 O O . GLY A 1 91 ? -15.999 18.123 9.461 1.00 89.81 91 GLY A O 1
ATOM 700 N N . ALA A 1 92 ? -14.872 16.228 9.015 1.00 91.88 92 ALA A N 1
ATOM 701 C CA . ALA A 1 92 ? -14.591 15.854 10.402 1.00 91.88 92 ALA A CA 1
ATOM 702 C C . ALA A 1 92 ? -13.094 15.950 10.753 1.00 91.88 92 ALA A C 1
ATOM 704 O O . ALA A 1 92 ? -12.659 15.401 11.762 1.00 91.88 92 ALA A O 1
ATOM 705 N N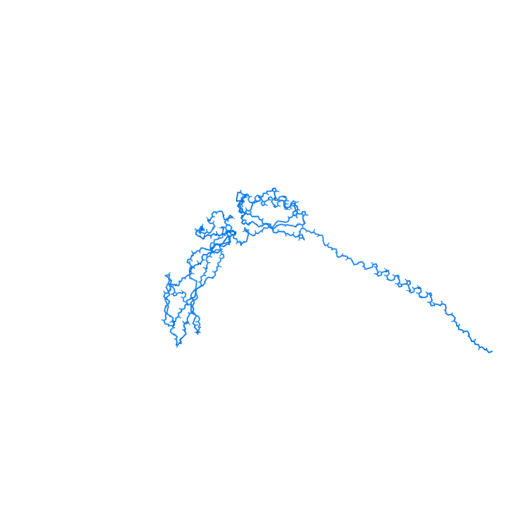 . GLU A 1 93 ? -12.290 16.652 9.948 1.00 92.44 93 GLU A N 1
ATOM 706 C CA . GLU A 1 93 ? -10.826 16.680 10.063 1.00 92.44 93 GLU A CA 1
ATOM 707 C C . GLU A 1 93 ? -10.342 17.202 11.424 1.00 92.44 93 GLU A C 1
ATOM 709 O O . GLU A 1 93 ? -9.312 16.771 11.933 1.00 92.44 93 GLU A O 1
ATOM 714 N N . ASN A 1 94 ? -11.105 18.098 12.053 1.00 94.94 94 ASN A N 1
ATOM 715 C CA . ASN A 1 94 ? -10.812 18.629 13.386 1.00 94.94 94 ASN A CA 1
ATOM 716 C C . ASN A 1 94 ? -10.967 17.599 14.522 1.00 94.94 94 ASN A C 1
ATOM 718 O O . ASN A 1 94 ? -10.543 17.869 15.645 1.00 94.94 94 ASN A O 1
ATOM 722 N N . GLN A 1 95 ? -11.583 16.448 14.248 1.00 95.00 95 GLN A N 1
ATOM 723 C CA . GLN A 1 95 ? -11.761 15.350 15.197 1.00 95.00 95 GLN A CA 1
ATOM 724 C C . GLN A 1 95 ? -10.726 14.242 15.010 1.00 95.00 95 GLN A C 1
ATOM 726 O O . GLN A 1 95 ? -10.648 13.351 15.857 1.00 95.00 95 GLN A O 1
ATOM 731 N N . PHE A 1 96 ? -9.943 14.280 13.927 1.00 94.81 96 PHE A N 1
ATOM 732 C CA . PHE A 1 96 ? -9.023 13.198 13.611 1.00 94.81 96 PHE A CA 1
ATOM 733 C C . PHE A 1 96 ? -7.973 13.018 14.701 1.00 94.81 96 PHE A C 1
ATOM 735 O O . PHE A 1 96 ? -7.520 13.963 15.356 1.00 94.81 96 PHE A O 1
ATOM 742 N N . ILE A 1 97 ? -7.601 11.759 14.893 1.00 95.44 97 ILE A N 1
ATOM 743 C CA . ILE A 1 97 ? -6.521 11.365 15.779 1.00 95.44 97 ILE A CA 1
ATOM 744 C C . ILE A 1 97 ? -5.476 10.670 14.916 1.00 95.44 97 ILE A C 1
ATOM 746 O O . ILE A 1 97 ? -5.746 9.648 14.279 1.00 95.44 97 ILE A O 1
ATOM 750 N N . ASP A 1 98 ? -4.261 11.213 14.917 1.00 90.81 98 ASP A N 1
ATOM 751 C CA . ASP A 1 98 ? -3.149 10.604 14.201 1.00 90.81 98 ASP A CA 1
ATOM 752 C C . ASP A 1 98 ? -2.930 9.179 14.718 1.00 90.81 98 ASP A C 1
ATOM 754 O O . ASP A 1 98 ? -2.757 8.959 15.921 1.00 90.81 98 ASP A O 1
ATOM 758 N N . PHE A 1 99 ? -2.959 8.207 13.807 1.00 90.12 99 PHE A N 1
ATOM 759 C CA . PHE A 1 99 ? -2.733 6.799 14.123 1.00 90.12 99 PHE A CA 1
ATOM 760 C C . PHE A 1 99 ? -1.399 6.654 14.864 1.00 90.12 99 PHE A C 1
ATOM 762 O O . PHE A 1 99 ? -0.450 7.363 14.537 1.00 90.12 99 PHE A O 1
ATOM 769 N N . ILE A 1 100 ? -1.344 5.78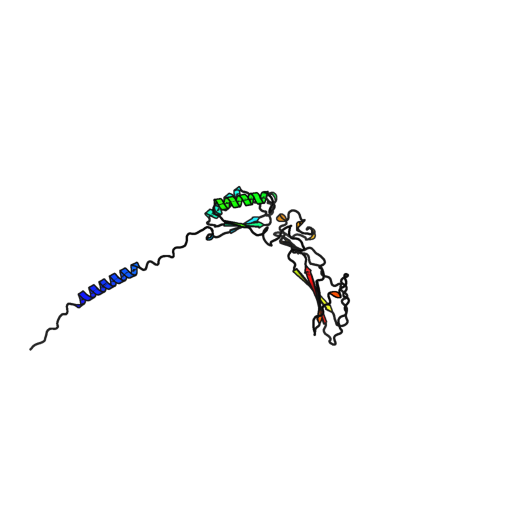2 15.877 1.00 90.88 100 ILE A N 1
ATOM 770 C CA . ILE A 1 100 ? -0.190 5.551 16.775 1.00 90.88 100 ILE A CA 1
ATOM 771 C C . ILE A 1 100 ? 0.349 6.780 17.535 1.00 90.88 100 ILE A C 1
ATOM 773 O O . ILE A 1 100 ? 1.376 6.679 18.208 1.00 90.88 100 ILE A O 1
ATOM 777 N N . SER A 1 101 ? -0.335 7.928 17.499 1.00 94.00 101 SER A N 1
ATOM 778 C CA . SER A 1 101 ? -0.029 9.049 18.397 1.00 94.00 101 SER A CA 1
ATOM 779 C C . SER A 1 101 ? -0.335 8.692 19.861 1.00 94.00 101 SER A C 1
ATOM 781 O O . SER A 1 101 ? -1.140 7.792 20.114 1.00 94.00 101 SER A O 1
ATOM 783 N N . PRO A 1 102 ? 0.223 9.415 20.853 1.00 97.75 102 PRO A N 1
ATOM 784 C CA . PRO A 1 102 ? -0.110 9.190 22.262 1.00 97.75 102 PRO A CA 1
ATOM 785 C C . PRO A 1 102 ? -1.621 9.210 22.535 1.00 97.75 102 PRO A C 1
ATOM 787 O O . PRO A 1 102 ? -2.144 8.289 23.150 1.00 97.75 102 PRO A O 1
ATOM 790 N N . LYS A 1 103 ? -2.348 10.179 21.960 1.00 97.50 103 LYS A N 1
ATOM 791 C CA . LYS A 1 103 ? -3.812 10.267 22.080 1.00 97.50 103 LYS A CA 1
ATOM 792 C C . LYS A 1 103 ? -4.516 9.039 21.492 1.00 97.50 103 LYS A C 1
ATOM 794 O O . LYS A 1 103 ? -5.517 8.585 22.039 1.00 97.50 103 LYS A O 1
ATOM 799 N N . TRP A 1 104 ? -4.011 8.506 20.379 1.00 96.62 104 TRP A N 1
ATOM 800 C CA . TRP A 1 104 ? -4.550 7.294 19.765 1.00 96.62 104 TRP A CA 1
ATOM 801 C C . TRP A 1 104 ? -4.344 6.064 20.660 1.00 96.62 104 TRP A C 1
ATOM 803 O O . TRP A 1 104 ? -5.258 5.263 20.845 1.00 96.62 104 TRP A O 1
ATOM 813 N N . LEU A 1 105 ? -3.161 5.945 21.268 1.00 97.75 105 LEU A N 1
ATOM 814 C CA . LEU A 1 105 ? -2.852 4.879 22.221 1.00 97.75 105 LEU A CA 1
ATOM 815 C C . LEU A 1 105 ? -3.711 4.978 23.489 1.00 97.75 105 LEU A C 1
ATOM 817 O O . LEU A 1 105 ? -4.135 3.945 24.003 1.00 97.75 105 LEU A O 1
ATOM 821 N N . ASP A 1 106 ? -4.036 6.189 23.945 1.00 98.44 106 ASP A N 1
ATOM 822 C CA . ASP A 1 106 ? -4.934 6.399 25.085 1.00 98.44 106 ASP A CA 1
ATOM 823 C C . ASP A 1 106 ? -6.361 5.906 24.788 1.00 98.44 106 ASP A C 1
ATOM 825 O O . ASP A 1 106 ? -6.948 5.178 25.592 1.00 98.44 106 ASP A O 1
ATOM 829 N N . VAL A 1 107 ? -6.925 6.242 23.617 1.00 98.12 107 VAL A N 1
ATOM 830 C CA . VAL A 1 107 ? -8.272 5.764 23.237 1.00 98.12 107 VAL A CA 1
ATOM 831 C C . VAL A 1 107 ? -8.293 4.264 22.938 1.00 98.12 107 VAL A C 1
ATOM 833 O O . VAL A 1 107 ? -9.283 3.596 23.252 1.00 98.12 107 VAL A O 1
ATOM 836 N N . LEU A 1 108 ? -7.201 3.698 22.410 1.00 98.00 108 LEU A N 1
ATOM 837 C CA . LEU A 1 108 ? -7.042 2.247 22.310 1.00 98.00 108 LEU A CA 1
ATOM 838 C C . LEU A 1 108 ? -7.017 1.612 23.708 1.00 98.00 108 LEU A C 1
ATOM 840 O O . LEU A 1 108 ? -7.741 0.651 23.952 1.00 98.00 108 LEU A O 1
ATOM 844 N N . GLY A 1 109 ? -6.248 2.171 24.646 1.00 98.38 109 GLY A N 1
ATOM 845 C CA . GLY A 1 109 ? -6.186 1.708 26.033 1.00 98.38 109 GLY A CA 1
ATOM 846 C C . GLY A 1 109 ? -7.554 1.716 26.719 1.00 98.38 109 GLY A C 1
ATOM 847 O O . GLY A 1 109 ? -7.934 0.725 27.344 1.00 98.38 109 GLY A O 1
ATOM 848 N N . HIS A 1 110 ? -8.332 2.787 26.530 1.00 98.75 110 HIS A N 1
ATOM 849 C CA . HIS A 1 110 ? -9.726 2.863 26.985 1.00 98.75 110 HIS A CA 1
ATOM 850 C C . HIS A 1 110 ? -10.591 1.756 26.369 1.00 98.75 110 HIS A C 1
ATOM 852 O O . HIS A 1 110 ? -11.298 1.047 27.081 1.00 98.75 110 HIS A O 1
ATOM 858 N N . THR A 1 111 ? -10.484 1.551 25.055 1.00 98.62 111 THR A N 1
ATOM 859 C CA . THR A 1 111 ? -11.234 0.514 24.323 1.00 98.62 111 THR A CA 1
ATOM 860 C C . THR A 1 111 ? -10.921 -0.891 24.841 1.00 98.62 111 THR A C 1
ATOM 862 O O . THR A 1 111 ? -11.830 -1.691 25.049 1.00 98.62 111 THR A O 1
ATOM 865 N N . LEU A 1 112 ? -9.645 -1.189 25.105 1.00 98.56 112 LEU A N 1
ATOM 866 C CA . LEU A 1 112 ? -9.207 -2.468 25.669 1.00 98.56 112 LEU A CA 1
ATOM 867 C C . LEU A 1 112 ? -9.738 -2.678 27.095 1.00 98.56 112 LEU A C 1
ATOM 869 O O . LEU A 1 112 ? -10.171 -3.782 27.439 1.00 98.56 112 LEU A O 1
ATOM 873 N N . ALA A 1 113 ? -9.728 -1.630 27.925 1.00 98.81 113 ALA A N 1
ATOM 874 C CA . ALA A 1 113 ? -10.272 -1.683 29.280 1.00 98.81 113 ALA A CA 1
ATOM 875 C C . ALA A 1 113 ? -11.785 -1.958 29.274 1.00 98.81 113 ALA A C 1
ATOM 877 O O . ALA A 1 113 ? -12.260 -2.813 30.026 1.00 98.81 113 ALA A O 1
ATOM 878 N N . GLU A 1 114 ? -12.526 -1.300 28.382 1.00 98.75 114 GLU A N 1
ATOM 879 C CA . GLU A 1 114 ? -13.966 -1.504 28.221 1.00 98.75 114 GLU A CA 1
ATOM 880 C C . GLU A 1 114 ? -14.301 -2.877 27.639 1.00 98.75 114 GLU A C 1
ATOM 882 O O . GLU A 1 114 ? -15.213 -3.541 28.135 1.00 98.75 114 GLU A O 1
ATOM 887 N N . GLY A 1 115 ? -13.523 -3.354 26.662 1.00 98.19 115 GLY A N 1
ATOM 888 C CA . GLY A 1 115 ? -13.639 -4.717 26.149 1.00 98.19 115 GLY A CA 1
ATOM 889 C C . GLY A 1 115 ? -13.501 -5.747 27.271 1.00 98.19 115 GLY A C 1
ATOM 890 O O . GLY A 1 115 ? -14.383 -6.583 27.467 1.00 98.19 115 GLY A O 1
ATOM 891 N N . LYS A 1 116 ? -12.469 -5.607 28.114 1.00 98.25 116 LYS A N 1
ATOM 892 C CA . LYS A 1 116 ? -12.283 -6.456 29.300 1.00 98.25 116 LYS A CA 1
ATOM 893 C C . LYS A 1 116 ? -13.455 -6.362 30.282 1.00 98.25 116 LYS A C 1
ATOM 895 O O . LYS A 1 116 ? -13.892 -7.394 30.787 1.00 98.25 116 LYS A O 1
ATOM 900 N N . ARG A 1 117 ? -13.961 -5.156 30.568 1.00 98.56 117 ARG A N 1
ATOM 901 C CA . ARG A 1 117 ? -15.095 -4.935 31.487 1.00 98.56 117 ARG A CA 1
ATOM 902 C C . ARG A 1 117 ? -16.367 -5.642 31.010 1.00 98.56 117 ARG A C 1
ATOM 904 O O . ARG A 1 117 ? -17.116 -6.153 31.837 1.00 98.56 117 ARG A O 1
ATOM 911 N N . LEU A 1 118 ? -16.601 -5.654 29.700 1.00 98.00 118 LEU A N 1
ATOM 912 C CA . LEU A 1 118 ? -17.795 -6.219 29.065 1.00 98.00 118 LEU A CA 1
ATOM 913 C C . LEU A 1 118 ? -17.640 -7.696 28.668 1.00 98.00 118 LEU A C 1
ATOM 915 O O . LEU A 1 118 ? -18.610 -8.316 28.246 1.00 98.00 118 LEU A O 1
ATOM 919 N N . GLY A 1 119 ? -16.440 -8.272 28.786 1.00 97.06 119 GLY A N 1
ATOM 920 C CA . GLY A 1 119 ? -16.163 -9.618 28.276 1.00 97.06 119 GLY A CA 1
ATOM 921 C C . GLY A 1 119 ? -16.166 -9.692 26.744 1.00 97.06 119 GLY A C 1
ATOM 922 O O . GLY A 1 119 ? -16.461 -10.745 26.183 1.00 97.06 119 GLY A O 1
ATOM 923 N N . LEU A 1 120 ? -15.855 -8.581 26.072 1.00 97.94 120 LEU A N 1
ATOM 924 C CA . LEU A 1 120 ? -15.649 -8.502 24.629 1.00 97.94 120 LEU A CA 1
ATOM 925 C C . LEU A 1 120 ? -14.167 -8.668 24.292 1.00 97.94 120 LEU A C 1
ATOM 927 O O . LEU A 1 120 ? -13.282 -8.138 24.966 1.00 97.94 120 LEU A O 1
ATOM 931 N N . GLY A 1 121 ? -13.901 -9.361 23.193 1.00 97.62 121 GLY A N 1
ATOM 932 C CA . GLY A 1 121 ? -12.579 -9.400 22.590 1.00 97.62 121 GLY A CA 1
ATOM 933 C C . GLY A 1 121 ? -12.325 -8.149 21.764 1.00 97.62 121 GLY A C 1
ATOM 934 O O . GLY A 1 121 ? -13.242 -7.578 21.174 1.00 97.62 121 GLY A O 1
ATOM 935 N N . VAL A 1 122 ? -11.069 -7.725 21.725 1.00 97.56 122 VAL A N 1
ATOM 936 C CA . VAL A 1 122 ? -10.623 -6.614 20.889 1.00 97.56 122 VAL A CA 1
ATOM 937 C C . VAL A 1 122 ? -9.414 -7.105 20.116 1.00 97.56 122 VAL A C 1
ATOM 939 O O . VAL A 1 122 ? -8.420 -7.508 20.716 1.00 97.56 122 VAL A O 1
ATOM 942 N N . ASP A 1 123 ? -9.535 -7.094 18.798 1.00 95.62 123 ASP A N 1
ATOM 943 C CA . ASP A 1 123 ? -8.452 -7.364 17.859 1.00 95.62 123 ASP A CA 1
ATOM 944 C C . ASP A 1 123 ? -8.195 -6.114 17.011 1.00 95.62 123 ASP A C 1
ATOM 946 O O . ASP A 1 123 ? -8.953 -5.138 17.063 1.00 95.62 123 ASP A O 1
ATOM 950 N N . MET A 1 124 ? -7.111 -6.113 16.246 1.00 93.75 124 MET A N 1
ATOM 951 C CA . MET A 1 124 ? -6.691 -4.972 15.452 1.00 93.75 124 MET A CA 1
ATOM 952 C C . MET A 1 124 ? -6.013 -5.415 14.159 1.00 93.75 124 MET A C 1
ATOM 954 O O . MET A 1 124 ? -5.223 -6.356 14.136 1.00 93.75 124 MET A O 1
ATOM 958 N N . ALA A 1 125 ? -6.272 -4.680 13.079 1.00 89.12 125 ALA A N 1
ATOM 959 C CA . ALA A 1 125 ? -5.502 -4.828 11.853 1.00 89.12 125 ALA A CA 1
ATOM 960 C C . ALA A 1 125 ? -3.997 -4.564 12.089 1.00 89.12 125 ALA A C 1
ATOM 962 O O . ALA A 1 125 ? -3.606 -3.758 12.932 1.00 89.12 125 ALA A O 1
ATOM 963 N N . GLN A 1 126 ? -3.139 -5.209 11.293 1.00 82.94 126 GLN A N 1
ATOM 964 C CA . GLN A 1 126 ? -1.676 -5.163 11.455 1.00 82.94 126 GLN A CA 1
ATOM 965 C C . GLN A 1 126 ? -1.060 -3.762 11.252 1.00 82.94 126 GLN A C 1
ATOM 967 O O . GLN A 1 126 ? 0.065 -3.504 11.678 1.00 82.94 126 GLN A O 1
ATOM 972 N N . ALA A 1 127 ? -1.778 -2.865 10.577 1.00 82.94 127 ALA A N 1
ATOM 973 C CA . ALA A 1 127 ? -1.395 -1.478 10.340 1.00 82.94 127 ALA A CA 1
ATOM 974 C C . ALA A 1 127 ? -2.656 -0.595 10.265 1.00 82.94 127 ALA A C 1
ATOM 976 O O . ALA A 1 127 ? -3.759 -1.035 10.599 1.00 82.94 127 ALA A O 1
ATOM 977 N N . SER A 1 128 ? -2.509 0.650 9.807 1.00 75.62 128 SER A N 1
ATOM 978 C CA . SER A 1 128 ? -3.652 1.506 9.487 1.00 75.62 128 SER A CA 1
ATOM 979 C C . SER A 1 128 ? -4.361 0.995 8.230 1.00 75.62 128 SER A C 1
ATOM 981 O O . SER A 1 128 ? -3.949 1.305 7.114 1.00 75.62 128 SER A O 1
ATOM 983 N N . GLY A 1 129 ? -5.422 0.210 8.404 1.00 76.94 129 GLY A N 1
ATOM 984 C CA . GLY A 1 129 ? -6.277 -0.210 7.298 1.00 76.94 129 GLY A CA 1
ATOM 985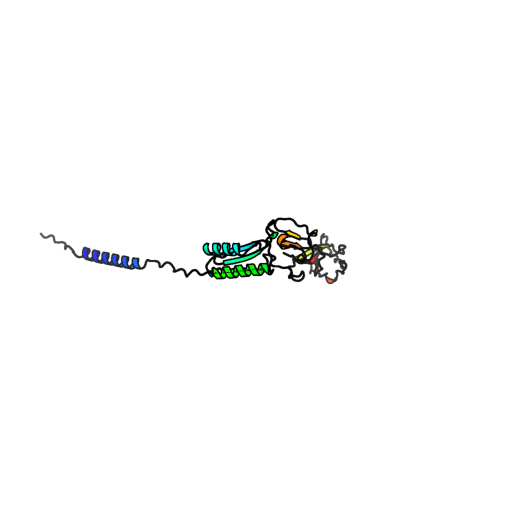 C C . GLY A 1 129 ? -5.606 -1.185 6.331 1.00 76.94 129 GLY A C 1
ATOM 986 O O . GLY A 1 129 ? -4.679 -1.911 6.687 1.00 76.94 129 GLY A O 1
ATOM 987 N N . TRP A 1 130 ? -6.129 -1.234 5.106 1.00 73.75 130 TRP A N 1
ATOM 988 C CA . TRP A 1 130 ? -5.596 -2.040 4.010 1.00 73.75 130 TRP A CA 1
ATOM 989 C C . TRP A 1 130 ? -5.408 -1.151 2.769 1.00 73.75 130 TRP A C 1
ATOM 991 O O . TRP A 1 130 ? -6.308 -0.352 2.498 1.00 73.75 130 TRP A O 1
ATOM 1001 N N . PRO A 1 131 ? -4.319 -1.310 1.989 1.00 72.94 131 PRO A N 1
ATOM 1002 C CA . PRO A 1 131 ? -3.227 -2.280 2.151 1.00 72.94 131 PRO A CA 1
ATOM 1003 C C . PRO A 1 131 ? -2.296 -1.960 3.329 1.00 72.94 131 PRO A C 1
ATOM 1005 O O . PRO A 1 131 ? -2.215 -0.831 3.793 1.00 72.94 131 PRO A O 1
ATOM 1008 N N . PHE A 1 132 ? -1.589 -2.974 3.837 1.00 78.56 132 PHE A N 1
ATOM 1009 C CA . PHE A 1 132 ? -0.669 -2.764 4.954 1.00 78.56 132 PHE A CA 1
ATOM 1010 C C . PHE A 1 132 ? 0.565 -1.977 4.515 1.00 78.56 132 PHE A C 1
ATOM 1012 O O . PHE A 1 132 ? 1.274 -2.363 3.583 1.00 78.56 132 PHE A O 1
ATOM 1019 N N . GLY A 1 133 ? 0.843 -0.907 5.248 1.00 77.75 133 GLY A N 1
ATOM 1020 C CA . GLY A 1 133 ? 1.957 -0.011 5.004 1.00 77.75 133 GLY A CA 1
ATOM 1021 C C . GLY A 1 133 ? 2.112 0.988 6.142 1.00 77.75 133 GLY A C 1
ATOM 1022 O O . GLY A 1 133 ? 1.445 0.904 7.173 1.00 77.75 133 GLY A O 1
ATOM 1023 N N . GLY A 1 134 ? 3.031 1.924 5.959 1.00 79.38 134 GLY A N 1
ATOM 1024 C CA . GLY A 1 134 ? 3.252 3.012 6.896 1.00 79.38 134 GLY A CA 1
ATOM 1025 C C . GLY A 1 134 ? 4.488 3.826 6.527 1.00 79.38 134 GLY A C 1
ATOM 1026 O O . GLY A 1 134 ? 5.286 3.392 5.691 1.00 79.38 134 GLY A O 1
ATOM 1027 N N . PRO A 1 135 ? 4.692 4.994 7.158 1.00 79.00 135 PRO A N 1
ATOM 1028 C CA . PRO A 1 135 ? 5.828 5.875 6.874 1.00 79.00 135 PRO A CA 1
ATOM 1029 C C . PRO A 1 135 ? 7.199 5.235 7.149 1.00 79.00 135 PRO A C 1
ATOM 1031 O O . PRO A 1 135 ? 8.212 5.727 6.660 1.00 79.00 135 PRO A O 1
ATOM 1034 N N . TRP A 1 136 ? 7.241 4.136 7.905 1.00 82.19 136 TRP A N 1
ATOM 1035 C CA . TRP A 1 136 ? 8.447 3.344 8.159 1.00 82.19 136 TRP A CA 1
ATOM 1036 C C . TRP A 1 136 ? 8.828 2.400 7.004 1.00 82.19 136 TRP A C 1
ATOM 1038 O O . TRP A 1 136 ? 9.929 1.856 7.016 1.00 82.19 136 TRP A O 1
ATOM 1048 N N . VAL A 1 137 ? 7.954 2.187 6.011 1.00 81.56 137 VAL A N 1
ATOM 1049 C CA . VAL A 1 137 ? 8.250 1.342 4.844 1.00 81.56 137 VAL A CA 1
ATOM 1050 C C . VAL A 1 137 ? 8.987 2.167 3.794 1.00 81.56 137 VAL A C 1
ATOM 1052 O O . VAL A 1 137 ? 8.434 3.088 3.192 1.00 81.56 137 VAL A O 1
ATOM 1055 N N . THR A 1 138 ? 10.253 1.831 3.552 1.00 79.44 138 THR A N 1
ATOM 1056 C CA . THR A 1 138 ? 11.074 2.552 2.575 1.00 79.44 138 THR A CA 1
ATOM 1057 C C . THR A 1 138 ? 10.743 2.138 1.134 1.00 79.44 138 THR A C 1
ATOM 1059 O O . THR A 1 138 ? 10.243 1.033 0.899 1.00 79.44 138 THR A O 1
ATOM 1062 N N . PRO A 1 139 ? 11.097 2.954 0.120 1.00 75.69 139 PRO A N 1
ATOM 1063 C CA . PRO A 1 139 ? 11.025 2.545 -1.283 1.00 75.69 139 PRO A CA 1
ATOM 1064 C C . PRO A 1 139 ? 11.737 1.226 -1.615 1.00 75.69 139 PRO A C 1
ATOM 1066 O O . PRO A 1 139 ? 11.376 0.568 -2.591 1.00 75.69 139 PRO A O 1
ATOM 1069 N N . ALA A 1 140 ? 12.760 0.853 -0.841 1.00 79.12 140 ALA A N 1
ATOM 1070 C CA . ALA A 1 140 ? 13.498 -0.387 -1.046 1.00 79.12 140 ALA A CA 1
ATOM 1071 C C . ALA A 1 140 ? 12.694 -1.623 -0.605 1.00 79.12 140 ALA A C 1
ATOM 1073 O O . ALA A 1 140 ? 12.813 -2.665 -1.257 1.00 79.12 140 ALA A O 1
ATOM 1074 N N . ASP A 1 141 ? 11.857 -1.483 0.427 1.00 82.56 141 ASP A N 1
ATOM 1075 C CA . ASP A 1 141 ? 11.098 -2.572 1.063 1.00 82.56 141 ASP A CA 1
ATOM 1076 C C . ASP A 1 141 ? 9.651 -2.674 0.569 1.00 82.56 141 ASP A C 1
ATOM 1078 O O . ASP A 1 141 ? 9.007 -3.711 0.713 1.00 82.56 141 ASP A O 1
ATOM 1082 N N . ALA A 1 142 ? 9.128 -1.603 -0.026 1.00 79.31 142 ALA A N 1
ATOM 1083 C CA . ALA A 1 142 ? 7.769 -1.566 -0.541 1.00 79.31 142 ALA A CA 1
ATOM 1084 C C . ALA A 1 142 ? 7.530 -2.559 -1.692 1.00 79.31 142 ALA A C 1
ATOM 1086 O O . ALA A 1 142 ? 8.450 -3.009 -2.388 1.00 79.31 142 ALA A O 1
ATOM 1087 N N . CYS A 1 143 ? 6.247 -2.826 -1.950 1.00 78.56 143 CYS A N 1
ATOM 1088 C CA . CYS A 1 143 ? 5.817 -3.639 -3.079 1.00 78.56 143 CYS A CA 1
ATOM 1089 C C . CYS A 1 143 ? 6.340 -3.068 -4.403 1.00 78.56 143 CYS A C 1
ATOM 1091 O O . CYS A 1 143 ? 6.195 -1.880 -4.698 1.00 78.56 143 CYS A O 1
ATOM 1093 N N . LYS A 1 144 ? 6.914 -3.957 -5.214 1.00 77.19 144 LYS A N 1
ATOM 1094 C CA . LYS A 1 144 ? 7.426 -3.673 -6.555 1.00 77.19 144 LYS A CA 1
ATOM 1095 C C . LYS A 1 144 ? 6.567 -4.388 -7.584 1.00 77.19 144 LYS A C 1
ATOM 1097 O O . LYS A 1 144 ? 6.010 -5.448 -7.307 1.00 77.19 144 LYS A O 1
ATOM 1102 N N . TYR A 1 145 ? 6.528 -3.862 -8.799 1.00 77.38 145 TYR A N 1
ATOM 1103 C CA . TYR A 1 145 ? 5.944 -4.572 -9.934 1.00 77.38 145 TYR A CA 1
ATOM 1104 C C . TYR A 1 145 ? 6.978 -4.759 -11.041 1.00 77.38 145 TYR A C 1
ATOM 1106 O O . TYR A 1 145 ? 8.023 -4.107 -11.063 1.00 77.38 145 TYR A O 1
ATOM 1114 N N . VAL A 1 146 ? 6.698 -5.681 -11.957 1.00 80.88 146 VAL A N 1
ATOM 1115 C CA . VAL A 1 146 ? 7.515 -5.862 -13.155 1.00 80.88 146 VAL A CA 1
ATOM 1116 C C . VAL A 1 146 ? 6.935 -5.003 -14.267 1.00 80.88 146 VAL A C 1
ATOM 1118 O O . VAL A 1 146 ? 5.788 -5.186 -14.669 1.00 80.88 146 VAL A O 1
ATOM 1121 N N . ALA A 1 147 ? 7.738 -4.071 -14.764 1.00 83.00 147 ALA A N 1
ATOM 1122 C CA . ALA A 1 147 ? 7.451 -3.332 -15.979 1.00 83.00 147 ALA A CA 1
ATOM 1123 C C . ALA A 1 147 ? 8.224 -3.941 -17.147 1.00 83.00 147 ALA A C 1
ATOM 1125 O O . ALA A 1 147 ? 9.365 -4.381 -16.969 1.00 83.00 147 ALA A O 1
ATOM 1126 N N . TYR A 1 148 ? 7.609 -3.941 -18.329 1.00 84.62 148 TYR A N 1
ATOM 1127 C CA . TYR A 1 148 ? 8.295 -4.336 -19.545 1.00 84.62 148 TYR A CA 1
ATOM 1128 C C . TYR A 1 148 ? 7.914 -3.496 -20.752 1.00 84.62 148 TYR A C 1
ATOM 1130 O O . TYR A 1 148 ? 6.815 -2.948 -20.836 1.00 84.62 148 TYR A O 1
ATOM 1138 N N . GLN A 1 149 ? 8.854 -3.415 -21.686 1.00 84.06 149 GLN A N 1
ATOM 1139 C CA . GLN A 1 149 ? 8.680 -2.826 -23.005 1.00 84.06 149 GLN A CA 1
ATOM 1140 C C . GLN A 1 149 ? 9.287 -3.770 -24.030 1.00 84.06 149 GLN A C 1
ATOM 1142 O O . GLN A 1 149 ? 10.300 -4.413 -23.752 1.00 84.06 149 GLN A O 1
ATOM 1147 N N . THR A 1 150 ? 8.639 -3.854 -25.187 1.00 89.44 150 THR A N 1
ATOM 1148 C CA . THR A 1 150 ? 9.074 -4.666 -26.317 1.00 89.44 150 THR A CA 1
ATOM 1149 C C . THR A 1 150 ? 9.533 -3.783 -27.461 1.00 89.44 150 THR A C 1
ATOM 1151 O O . THR A 1 150 ? 8.780 -2.902 -27.873 1.00 89.44 150 THR A O 1
ATOM 1154 N N . TYR A 1 151 ? 10.713 -4.059 -28.012 1.00 86.19 151 TYR A N 1
ATOM 1155 C CA . TYR A 1 151 ? 11.147 -3.467 -29.279 1.00 86.19 151 TYR A CA 1
ATOM 1156 C C . TYR A 1 151 ? 11.167 -4.509 -30.388 1.00 86.19 151 TYR A C 1
ATOM 1158 O O . TYR A 1 151 ? 11.375 -5.699 -30.144 1.00 86.19 151 TYR A O 1
ATOM 1166 N N . ALA A 1 152 ? 10.959 -4.010 -31.596 1.00 85.38 152 ALA A N 1
ATOM 1167 C CA . ALA A 1 152 ? 10.873 -4.739 -32.842 1.00 85.38 152 ALA A CA 1
ATOM 1168 C C . ALA A 1 152 ? 12.101 -4.420 -33.696 1.00 85.38 152 ALA A C 1
ATOM 1170 O O . ALA A 1 152 ? 12.316 -3.254 -34.010 1.00 85.38 152 ALA A O 1
ATOM 1171 N N . LEU A 1 153 ? 12.884 -5.427 -34.086 1.00 82.56 153 LEU A N 1
ATOM 1172 C CA . LEU A 1 153 ? 14.015 -5.245 -35.006 1.00 82.56 153 LEU A CA 1
ATOM 1173 C C . LEU A 1 153 ? 13.965 -6.245 -36.155 1.00 82.56 153 LEU A C 1
ATOM 1175 O O . LEU A 1 153 ? 13.586 -7.407 -35.955 1.00 82.56 153 LEU A O 1
ATOM 1179 N N . LYS A 1 154 ? 14.400 -5.811 -37.341 1.00 83.69 154 LYS A N 1
ATOM 1180 C CA . LYS A 1 154 ? 14.706 -6.709 -38.461 1.00 83.69 154 LYS A CA 1
ATOM 1181 C C . LYS A 1 154 ? 16.160 -7.172 -38.386 1.00 83.69 154 LYS A C 1
ATOM 1183 O O . LYS A 1 154 ? 17.005 -6.537 -37.761 1.00 83.69 154 LYS A O 1
ATOM 1188 N N . GLY A 1 155 ? 16.461 -8.294 -39.039 1.00 83.38 155 GLY A N 1
ATOM 1189 C CA . GLY A 1 155 ? 17.838 -8.777 -39.151 1.00 83.38 155 GLY A CA 1
ATOM 1190 C C . GLY A 1 155 ? 18.735 -7.749 -39.848 1.00 83.38 155 GLY A C 1
ATOM 1191 O O . GLY A 1 155 ? 18.342 -7.160 -40.851 1.00 83.38 155 GLY A O 1
ATOM 1192 N N . GLY A 1 156 ? 19.933 -7.535 -39.312 1.00 85.06 156 GLY A N 1
ATOM 1193 C CA . GLY A 1 156 ? 20.886 -6.522 -39.766 1.00 85.06 156 GLY A CA 1
ATOM 1194 C C . GLY A 1 156 ? 20.675 -5.124 -39.172 1.00 85.06 156 GLY A C 1
ATOM 1195 O O . GLY A 1 156 ? 21.546 -4.274 -39.342 1.00 85.06 156 GLY A O 1
ATOM 1196 N N . GLU A 1 157 ? 19.573 -4.869 -38.460 1.00 88.94 157 GLU A N 1
ATOM 1197 C CA . GLU A 1 157 ? 19.312 -3.568 -37.833 1.00 88.94 157 GLU A CA 1
ATOM 1198 C C . GLU A 1 157 ? 19.905 -3.474 -36.419 1.00 88.94 157 GLU A C 1
ATOM 1200 O O . GLU A 1 157 ? 20.014 -4.459 -35.686 1.00 88.94 157 GLU A O 1
ATOM 1205 N N . GLN A 1 158 ? 20.258 -2.254 -36.017 1.00 89.94 158 GLN A N 1
ATOM 1206 C CA . GLN A 1 158 ? 20.577 -1.898 -34.636 1.00 89.94 158 GLN A CA 1
ATOM 1207 C C . GLN A 1 158 ? 19.416 -1.089 -34.050 1.00 89.94 158 GLN A C 1
ATOM 1209 O O . GLN A 1 158 ? 18.820 -0.266 -34.747 1.00 89.94 158 GLN A O 1
ATOM 1214 N N . LEU A 1 159 ? 19.115 -1.287 -32.762 1.00 90.62 159 LEU A N 1
ATOM 1215 C CA . LEU A 1 159 ? 18.135 -0.452 -32.068 1.00 90.62 159 LEU A CA 1
ATOM 1216 C C . LEU A 1 159 ? 18.651 0.986 -31.965 1.00 90.62 159 LEU A C 1
ATOM 1218 O O . LEU A 1 159 ? 19.658 1.248 -31.308 1.00 90.62 159 LEU A O 1
ATOM 1222 N N . THR A 1 160 ? 17.946 1.913 -32.607 1.00 90.44 160 THR A N 1
ATOM 1223 C CA . THR A 1 160 ? 18.252 3.349 -32.557 1.00 90.44 160 THR A CA 1
ATOM 1224 C C . THR A 1 160 ? 17.637 4.025 -31.335 1.00 90.44 160 THR A C 1
ATOM 1226 O O . THR A 1 160 ? 18.189 4.996 -30.818 1.00 90.44 160 THR A O 1
ATOM 1229 N N . GLU A 1 161 ? 16.508 3.504 -30.856 1.00 90.19 161 GLU A N 1
ATOM 1230 C CA . GLU A 1 161 ? 15.847 3.973 -29.645 1.00 90.19 161 GLU A CA 1
ATOM 1231 C C . GLU A 1 161 ? 16.660 3.639 -28.390 1.00 90.19 161 GLU A C 1
ATOM 1233 O O . GLU A 1 161 ? 17.317 2.601 -28.282 1.00 90.19 161 GLU A O 1
ATOM 1238 N N . LYS A 1 162 ? 16.580 4.522 -27.394 1.00 92.19 162 LYS A N 1
ATOM 1239 C CA . LYS A 1 162 ? 17.176 4.273 -26.085 1.00 92.19 162 LYS A CA 1
ATOM 1240 C C . LYS A 1 162 ? 16.422 3.144 -25.380 1.00 92.19 162 LYS A C 1
ATOM 1242 O O . LYS A 1 162 ? 15.210 3.230 -25.181 1.00 92.19 162 LYS A O 1
ATOM 1247 N N . VAL A 1 163 ? 17.159 2.141 -24.911 1.00 91.06 163 VAL A N 1
ATOM 1248 C CA . VAL A 1 163 ? 16.653 1.139 -23.972 1.00 91.06 163 VAL A CA 1
ATOM 1249 C C . VAL A 1 163 ? 16.448 1.830 -22.630 1.00 91.06 163 VAL A C 1
ATOM 1251 O O . VAL A 1 163 ? 17.389 2.088 -21.877 1.00 91.06 163 VAL A O 1
ATOM 1254 N N . SER A 1 164 ? 15.205 2.191 -22.350 1.00 88.81 164 SER A N 1
ATOM 1255 C CA . SER A 1 164 ? 14.812 2.837 -21.105 1.00 88.81 164 SER A CA 1
ATOM 1256 C C . SER A 1 164 ? 13.335 2.614 -20.852 1.00 88.81 164 SER A C 1
ATOM 1258 O O . SER A 1 164 ? 12.561 2.506 -21.797 1.00 88.81 164 SER A O 1
ATOM 1260 N N . PHE A 1 165 ? 12.945 2.601 -19.581 1.00 87.44 165 PHE A N 1
ATOM 1261 C CA . PHE A 1 165 ? 11.545 2.541 -19.193 1.00 87.44 165 PHE A CA 1
ATOM 1262 C C . PHE A 1 165 ? 11.223 3.680 -18.227 1.00 87.44 165 PHE A C 1
ATOM 1264 O O . PHE A 1 165 ? 11.849 3.794 -17.172 1.00 87.44 165 PHE A O 1
ATOM 1271 N N . MET A 1 166 ? 10.231 4.500 -18.571 1.00 88.44 166 MET A N 1
ATOM 1272 C CA . MET A 1 166 ? 9.656 5.485 -17.655 1.00 88.44 166 MET A CA 1
ATOM 1273 C C . MET A 1 166 ? 8.432 4.882 -16.975 1.00 88.44 166 MET A C 1
ATOM 1275 O O . MET A 1 166 ? 7.441 4.533 -17.620 1.00 88.44 166 MET A O 1
ATOM 1279 N N . GLN A 1 167 ? 8.504 4.735 -15.656 1.00 85.62 167 GLN A N 1
ATOM 1280 C CA . GLN A 1 167 ? 7.376 4.302 -14.845 1.00 85.62 167 GLN A CA 1
ATOM 1281 C C . GLN A 1 167 ? 6.210 5.279 -14.995 1.00 85.62 167 GLN A C 1
ATOM 1283 O O . GLN A 1 167 ? 6.353 6.458 -14.693 1.00 85.62 167 GLN A O 1
ATOM 1288 N N . LYS A 1 168 ? 5.037 4.778 -15.397 1.00 87.44 168 LYS A N 1
ATOM 1289 C CA . LYS A 1 168 ? 3.826 5.603 -15.501 1.00 87.44 168 LYS A CA 1
ATOM 1290 C C . LYS A 1 168 ? 3.324 6.000 -14.113 1.00 87.44 168 LYS A C 1
ATOM 1292 O O . LYS A 1 168 ? 3.211 5.107 -13.267 1.00 87.44 168 LYS A O 1
ATOM 1297 N N . PRO A 1 169 ? 2.949 7.262 -13.875 1.00 90.00 169 PRO A N 1
ATOM 1298 C CA . PRO A 1 169 ? 2.438 7.663 -12.576 1.00 90.00 169 PRO A CA 1
ATOM 1299 C C . PRO A 1 169 ? 1.063 7.040 -12.267 1.00 90.00 169 PRO A C 1
ATOM 1301 O O . PRO A 1 169 ? 0.307 6.705 -13.180 1.00 90.00 169 PRO A O 1
ATOM 1304 N N . ILE A 1 170 ? 0.751 6.871 -10.980 1.00 89.31 170 ILE A N 1
ATOM 1305 C CA . ILE A 1 170 ? -0.578 6.534 -10.436 1.00 89.31 170 ILE A CA 1
ATOM 1306 C C . ILE A 1 170 ? -0.832 7.478 -9.262 1.00 89.31 170 ILE A C 1
ATOM 1308 O O . ILE A 1 170 ? 0.059 7.677 -8.438 1.00 89.31 170 ILE A O 1
ATOM 1312 N N . SER A 1 171 ? -2.027 8.053 -9.187 1.00 90.31 171 SER A N 1
ATOM 1313 C CA . SER A 1 171 ? -2.452 8.891 -8.067 1.00 90.31 171 SER A CA 1
ATOM 1314 C C . SER A 1 171 ? -3.950 8.705 -7.826 1.00 90.31 171 SER A C 1
ATOM 1316 O O . SER A 1 171 ? -4.782 9.443 -8.356 1.00 90.31 171 SER A O 1
ATOM 1318 N N . THR A 1 172 ? -4.301 7.662 -7.076 1.00 88.31 172 THR A N 1
ATOM 1319 C CA . THR A 1 172 ? -5.692 7.367 -6.704 1.00 88.31 172 THR A CA 1
ATOM 1320 C C . THR A 1 172 ? -5.925 7.650 -5.228 1.00 88.31 172 THR A C 1
ATOM 1322 O O . THR A 1 172 ? -5.052 7.421 -4.388 1.00 88.31 172 THR A O 1
ATOM 1325 N N . ALA A 1 173 ? -7.104 8.187 -4.931 1.00 88.81 173 ALA A N 1
ATOM 1326 C CA . ALA A 1 173 ? -7.541 8.541 -3.594 1.00 88.81 173 ALA A CA 1
ATOM 1327 C C . ALA A 1 173 ? -9.040 8.266 -3.448 1.00 88.81 173 ALA A C 1
ATOM 1329 O O . ALA A 1 173 ? -9.802 8.343 -4.418 1.00 88.81 173 ALA A O 1
ATOM 1330 N N . ILE A 1 174 ? -9.472 7.983 -2.224 1.00 86.31 174 ILE A N 1
ATOM 1331 C CA . ILE A 1 174 ? -10.871 7.702 -1.922 1.00 86.31 174 ILE A CA 1
ATOM 1332 C C . ILE A 1 174 ? -11.697 8.986 -2.030 1.00 86.31 174 ILE A C 1
ATOM 1334 O O . ILE A 1 174 ? -11.380 10.029 -1.455 1.00 86.31 174 ILE A O 1
ATOM 1338 N N . GLY A 1 175 ? -12.793 8.909 -2.784 1.00 86.81 175 GLY A N 1
ATOM 1339 C CA . GLY A 1 175 ? -13.801 9.968 -2.862 1.00 86.81 175 GLY A CA 1
ATOM 1340 C C . GLY A 1 175 ? -13.392 11.223 -3.641 1.00 86.81 175 GLY A C 1
ATOM 1341 O O . GLY A 1 175 ? -14.210 12.134 -3.769 1.00 86.81 175 GLY A O 1
ATOM 1342 N N . HIS A 1 176 ? -12.172 11.302 -4.184 1.00 88.44 176 HIS A N 1
ATOM 1343 C CA . HIS A 1 176 ? -11.729 12.451 -4.976 1.00 88.44 176 HIS A CA 1
ATOM 1344 C C . HIS A 1 176 ? -10.583 12.114 -5.939 1.00 88.44 176 HIS A C 1
ATOM 1346 O O . HIS A 1 176 ? -9.957 11.062 -5.866 1.00 88.44 176 HIS A O 1
ATOM 1352 N N . LYS A 1 177 ? -10.308 13.030 -6.875 1.00 90.56 177 LYS A N 1
ATOM 1353 C CA . LYS A 1 177 ? -9.134 12.956 -7.752 1.00 90.56 177 LYS A CA 1
ATOM 1354 C C . LYS A 1 177 ? -7.999 13.769 -7.148 1.00 90.56 177 LYS A C 1
ATOM 1356 O O . LYS A 1 177 ? -8.228 14.897 -6.717 1.00 90.56 177 LYS A O 1
ATOM 1361 N N . ILE A 1 178 ? -6.787 13.236 -7.218 1.00 90.62 178 ILE A N 1
ATOM 1362 C CA . ILE A 1 178 ? -5.567 13.945 -6.842 1.00 90.62 178 ILE A CA 1
ATOM 1363 C C . ILE A 1 178 ? -4.568 13.888 -7.996 1.00 90.62 178 ILE A C 1
ATOM 1365 O O . ILE A 1 178 ? -4.347 12.833 -8.590 1.00 90.62 178 ILE A O 1
ATOM 1369 N N . ASP A 1 179 ? -4.005 15.043 -8.355 1.00 93.75 179 ASP A N 1
ATOM 1370 C CA . ASP A 1 179 ? -2.926 15.108 -9.342 1.00 93.75 179 ASP A CA 1
ATOM 1371 C C . ASP A 1 179 ? -1.614 14.735 -8.646 1.00 93.75 179 ASP A C 1
ATOM 1373 O O . ASP A 1 179 ? -1.287 15.289 -7.595 1.00 93.75 179 ASP A O 1
ATOM 1377 N N . ILE A 1 180 ? -0.844 13.830 -9.250 1.00 92.38 180 ILE A N 1
ATOM 1378 C CA . ILE A 1 180 ? 0.472 13.409 -8.760 1.00 92.38 180 ILE A CA 1
ATOM 1379 C C . ILE A 1 180 ? 1.415 14.595 -8.495 1.00 92.38 180 ILE A C 1
ATOM 1381 O O . ILE A 1 180 ? 2.249 14.517 -7.600 1.00 92.38 180 ILE A O 1
ATOM 1385 N N . LYS A 1 181 ? 1.257 15.718 -9.210 1.00 94.19 181 LYS A N 1
ATOM 1386 C CA . LYS A 1 181 ? 2.052 16.946 -9.021 1.00 94.19 181 LYS A CA 1
ATOM 1387 C C . LYS A 1 181 ? 1.818 17.635 -7.676 1.00 94.19 181 LYS A C 1
ATOM 1389 O O . LYS A 1 181 ? 2.628 18.463 -7.273 1.00 94.19 181 LYS A O 1
ATOM 1394 N N . GLN A 1 182 ? 0.708 17.332 -7.007 1.00 94.12 182 GLN A N 1
ATOM 1395 C CA . GLN A 1 182 ? 0.388 17.860 -5.679 1.00 94.12 182 GLN A CA 1
ATOM 1396 C C . GLN A 1 182 ? 1.031 17.031 -4.561 1.00 94.12 182 GLN A C 1
ATOM 1398 O O . GLN A 1 182 ? 1.041 17.460 -3.410 1.00 94.12 182 GLN A O 1
ATOM 1403 N N . LEU A 1 183 ? 1.566 15.853 -4.894 1.00 92.69 183 LEU A N 1
ATOM 1404 C CA . LEU A 1 183 ? 2.163 14.929 -3.946 1.00 92.69 183 LEU A CA 1
ATOM 1405 C C . LEU A 1 183 ? 3.688 15.038 -3.951 1.00 92.69 183 LEU A C 1
ATOM 1407 O O . LEU A 1 183 ? 4.333 15.192 -4.986 1.00 92.69 183 LEU A O 1
ATOM 1411 N N . LYS A 1 184 ? 4.267 14.909 -2.762 1.00 91.56 184 LYS A N 1
ATOM 1412 C CA . LYS A 1 184 ? 5.708 14.813 -2.532 1.00 91.56 184 LYS A CA 1
ATOM 1413 C C . LYS A 1 184 ? 6.174 13.366 -2.584 1.00 91.56 184 LYS A C 1
ATOM 1415 O O . LYS A 1 184 ? 5.476 12.468 -2.116 1.00 91.56 184 LYS A O 1
ATOM 1420 N N . ASP A 1 185 ? 7.381 13.175 -3.092 1.00 87.12 185 ASP A N 1
ATOM 1421 C CA . ASP A 1 185 ? 8.068 11.892 -3.172 1.00 87.12 185 ASP A CA 1
ATOM 1422 C C . ASP A 1 185 ? 9.264 11.885 -2.198 1.00 87.12 185 ASP A C 1
ATOM 1424 O O . ASP A 1 185 ? 10.132 12.754 -2.329 1.00 87.12 185 ASP A O 1
ATOM 1428 N N . PRO A 1 186 ? 9.338 10.958 -1.220 1.00 84.81 186 PRO A N 1
ATOM 1429 C CA . PRO A 1 186 ? 8.437 9.822 -1.004 1.00 84.81 186 PRO A CA 1
ATOM 1430 C C . PRO A 1 186 ? 7.091 10.233 -0.392 1.00 84.81 186 PRO A C 1
ATOM 1432 O O . PRO A 1 186 ? 7.015 11.214 0.350 1.00 84.81 186 PRO A O 1
ATOM 1435 N N . VAL A 1 187 ? 6.035 9.446 -0.660 1.00 85.19 187 VAL A N 1
ATOM 1436 C CA . VAL A 1 187 ? 4.646 9.794 -0.286 1.00 85.19 187 VAL A CA 1
ATOM 1437 C C . VAL A 1 187 ? 4.484 10.101 1.205 1.00 85.19 187 VAL A C 1
ATOM 1439 O O . VAL A 1 187 ? 3.718 10.988 1.567 1.00 85.19 187 VAL A O 1
ATOM 1442 N N . ALA A 1 188 ? 5.263 9.440 2.063 1.00 82.75 188 ALA A N 1
ATOM 1443 C CA . ALA A 1 188 ? 5.227 9.613 3.512 1.00 82.75 188 ALA A CA 1
ATOM 1444 C C . ALA A 1 188 ? 5.589 11.038 3.982 1.00 82.75 188 ALA A C 1
ATOM 1446 O O . ALA A 1 188 ? 5.343 11.384 5.130 1.00 82.75 188 ALA A O 1
ATOM 1447 N N . THR A 1 189 ? 6.167 11.875 3.112 1.00 88.31 189 THR A N 1
ATOM 1448 C CA . THR A 1 189 ? 6.533 13.272 3.418 1.00 88.31 189 THR A CA 1
ATOM 1449 C C . THR A 1 189 ? 5.403 14.276 3.173 1.00 88.31 189 THR A C 1
ATOM 1451 O O . THR A 1 189 ? 5.569 15.477 3.413 1.00 88.31 189 THR A O 1
ATOM 1454 N N . ASN A 1 190 ? 4.254 13.817 2.672 1.00 88.88 190 ASN A N 1
ATOM 1455 C CA . ASN A 1 190 ? 3.061 14.648 2.554 1.00 88.88 190 ASN A CA 1
ATOM 1456 C C . ASN A 1 190 ? 2.424 14.855 3.931 1.00 88.88 190 ASN A C 1
ATOM 1458 O O . ASN A 1 190 ? 2.381 13.946 4.756 1.00 88.88 190 ASN A O 1
ATOM 1462 N N . ALA A 1 191 ? 1.911 16.060 4.173 1.00 88.50 191 ALA A N 1
ATOM 1463 C CA . ALA A 1 191 ? 1.131 16.343 5.371 1.00 88.50 191 ALA A CA 1
ATOM 1464 C C . ALA A 1 191 ? -0.301 15.809 5.212 1.00 88.50 191 ALA A C 1
ATOM 1466 O O . ALA A 1 191 ? -0.819 15.752 4.097 1.00 88.50 191 ALA A O 1
ATOM 1467 N N . GLY A 1 192 ? -0.949 15.456 6.325 1.00 86.75 192 GLY A N 1
ATOM 1468 C CA . GLY A 1 192 ? -2.375 15.116 6.334 1.00 86.75 192 GLY A CA 1
ATOM 1469 C C . GLY A 1 192 ? -2.735 13.849 5.552 1.00 86.75 192 GLY A C 1
ATOM 1470 O O . GLY A 1 192 ? -3.805 13.797 4.956 1.00 86.75 192 GLY A O 1
ATOM 1471 N N . LEU A 1 193 ? -1.872 12.825 5.548 1.00 83.81 193 LEU A N 1
ATOM 1472 C CA . LEU A 1 193 ? -2.086 11.573 4.800 1.00 83.81 193 LEU A CA 1
ATOM 1473 C C . LEU A 1 193 ? -3.457 10.926 5.067 1.00 83.81 193 LEU A C 1
ATOM 1475 O O . LEU A 1 193 ? -4.086 10.431 4.135 1.00 83.81 193 LEU A O 1
ATOM 1479 N N . GLN A 1 194 ? -3.954 10.996 6.308 1.00 84.62 194 GLN A N 1
ATOM 1480 C CA . GLN A 1 194 ? -5.285 10.496 6.672 1.00 84.62 194 GLN A CA 1
ATOM 1481 C C . GLN A 1 194 ? -6.422 11.211 5.926 1.00 84.62 194 GLN A C 1
ATOM 1483 O O . GLN A 1 194 ? -7.398 10.569 5.540 1.00 84.62 194 GLN A O 1
ATOM 1488 N N . ALA A 1 195 ? -6.294 12.524 5.714 1.00 85.38 195 ALA A N 1
ATOM 1489 C CA . ALA A 1 195 ? -7.271 13.333 4.988 1.00 85.38 195 ALA A CA 1
ATOM 1490 C C . ALA A 1 195 ? -7.120 13.189 3.466 1.00 85.38 195 ALA A C 1
ATOM 1492 O O . ALA A 1 195 ? -8.104 13.278 2.737 1.00 85.38 195 ALA A O 1
ATOM 1493 N N . LEU A 1 196 ? -5.897 12.937 2.986 1.00 87.69 196 LEU A N 1
ATOM 1494 C CA . LEU A 1 196 ? -5.638 12.668 1.570 1.00 87.69 196 LEU A CA 1
ATOM 1495 C C . LEU A 1 196 ? -6.215 11.326 1.108 1.00 87.69 196 LEU A C 1
ATOM 1497 O O . LEU A 1 196 ? -6.429 11.166 -0.089 1.00 87.69 196 LEU A O 1
ATOM 1501 N N . ALA A 1 197 ? -6.457 10.380 2.025 1.00 87.62 197 ALA A N 1
ATOM 1502 C CA . ALA A 1 197 ? -7.103 9.093 1.748 1.00 87.62 197 ALA A CA 1
ATOM 1503 C C . ALA A 1 197 ? -6.540 8.392 0.494 1.00 87.62 197 ALA A C 1
ATOM 1505 O O . ALA A 1 197 ? -7.286 7.945 -0.379 1.00 87.62 197 ALA A O 1
ATOM 1506 N N . LEU A 1 198 ? -5.210 8.379 0.374 1.00 86.75 198 LEU A N 1
ATOM 1507 C CA . LEU A 1 198 ? -4.498 7.844 -0.785 1.00 86.75 198 LEU A CA 1
ATOM 1508 C C . LEU A 1 198 ? -4.657 6.321 -0.828 1.00 86.75 198 LEU A C 1
ATOM 1510 O O . LEU A 1 198 ? -4.484 5.667 0.192 1.00 86.75 198 LEU A O 1
ATOM 1514 N N . GLU A 1 199 ? -4.959 5.766 -2.001 1.00 82.81 199 GLU A N 1
ATOM 1515 C CA . GLU A 1 199 ? -5.027 4.310 -2.201 1.00 82.81 199 GLU A CA 1
ATOM 1516 C C . GLU A 1 199 ? -3.760 3.776 -2.865 1.00 82.81 199 GLU A C 1
ATOM 1518 O O . GLU A 1 199 ? -3.184 2.780 -2.440 1.00 82.81 199 GLU A O 1
ATOM 1523 N N . GLN A 1 200 ? -3.354 4.408 -3.970 1.00 84.25 200 GLN A N 1
ATOM 1524 C CA . GLN A 1 200 ? -2.149 4.048 -4.701 1.00 84.25 200 GLN A CA 1
ATOM 1525 C C . GLN A 1 200 ? -1.463 5.302 -5.206 1.00 84.25 200 GLN A C 1
ATOM 1527 O O . GLN A 1 200 ? -2.023 6.091 -5.975 1.00 84.25 200 GLN A O 1
ATOM 1532 N N . VAL A 1 201 ? -0.200 5.438 -4.822 1.00 86.50 201 VAL A N 1
ATOM 1533 C CA . VAL A 1 201 ? 0.681 6.473 -5.343 1.00 86.50 201 VAL A CA 1
ATOM 1534 C C . VAL A 1 201 ? 1.899 5.835 -5.976 1.00 86.50 201 VAL A C 1
ATOM 1536 O O . VAL A 1 201 ? 2.599 5.017 -5.378 1.00 86.50 201 VAL A O 1
ATOM 1539 N N . ARG A 1 202 ? 2.162 6.250 -7.212 1.00 87.50 202 ARG A N 1
ATOM 1540 C CA . ARG A 1 202 ? 3.341 5.883 -7.976 1.00 87.50 202 ARG A CA 1
ATOM 1541 C C . ARG A 1 202 ? 3.836 7.111 -8.721 1.00 87.50 202 ARG A C 1
ATOM 1543 O O . ARG A 1 202 ? 3.133 7.638 -9.576 1.00 87.50 202 ARG A O 1
ATOM 1550 N N . PHE A 1 203 ? 5.047 7.554 -8.415 1.00 88.38 203 PHE A N 1
ATOM 1551 C CA . PHE A 1 203 ? 5.660 8.700 -9.084 1.00 88.38 203 PHE A CA 1
ATOM 1552 C C . PHE A 1 203 ? 6.279 8.297 -10.421 1.00 88.38 203 PHE A C 1
ATOM 1554 O O . PHE A 1 203 ? 6.732 7.162 -10.589 1.00 88.38 203 PHE A O 1
ATOM 1561 N N . GLU A 1 204 ? 6.313 9.225 -11.371 1.00 90.94 204 GLU A N 1
ATOM 1562 C CA . GLU A 1 204 ? 7.026 9.021 -12.628 1.00 90.94 204 GLU A CA 1
ATOM 1563 C C . GLU A 1 204 ? 8.538 9.010 -12.374 1.00 90.94 204 GLU A C 1
ATOM 1565 O O . GLU A 1 204 ? 9.099 9.972 -11.854 1.00 90.94 204 GLU A O 1
ATOM 1570 N N . LYS A 1 205 ? 9.201 7.897 -12.706 1.00 86.88 205 LYS A N 1
ATOM 1571 C CA . LYS A 1 205 ? 10.647 7.713 -12.513 1.00 86.88 205 LYS A CA 1
ATOM 1572 C C . LYS A 1 205 ? 11.244 6.863 -13.631 1.00 86.88 205 LYS A C 1
ATOM 1574 O O . LYS A 1 205 ? 10.588 5.916 -14.076 1.00 86.88 205 LYS A O 1
ATOM 1579 N N . PRO A 1 206 ? 12.489 7.131 -14.059 1.00 88.81 206 PRO A N 1
ATOM 1580 C CA . PRO A 1 206 ? 13.221 6.176 -14.875 1.00 88.81 206 PRO A CA 1
ATOM 1581 C C . PRO A 1 206 ? 13.472 4.914 -14.050 1.00 88.81 206 PRO A C 1
ATOM 1583 O O . PRO A 1 206 ? 13.925 4.991 -12.906 1.00 88.81 206 PRO A O 1
ATOM 1586 N N . LEU A 1 207 ? 13.172 3.753 -14.621 1.00 84.81 207 LEU A N 1
ATOM 1587 C CA . LEU A 1 207 ? 13.452 2.483 -13.970 1.00 84.81 207 LEU A CA 1
ATOM 1588 C C . LEU A 1 207 ? 14.804 1.925 -14.407 1.00 84.81 207 LEU A C 1
ATOM 1590 O O . LEU A 1 207 ? 15.158 2.025 -15.586 1.00 84.81 207 LEU A O 1
ATOM 1594 N N . PRO A 1 208 ? 15.549 1.290 -13.487 1.00 86.12 208 PRO A N 1
ATOM 1595 C CA . PRO A 1 208 ? 16.780 0.617 -13.851 1.00 86.12 208 PRO A CA 1
ATOM 1596 C C . PRO A 1 208 ? 16.480 -0.565 -14.779 1.00 86.12 208 PRO A C 1
ATOM 1598 O O . PRO A 1 208 ? 15.517 -1.319 -14.576 1.00 86.12 208 PRO A O 1
ATOM 1601 N N . LEU A 1 209 ? 17.337 -0.748 -15.782 1.00 88.12 209 LEU A N 1
ATOM 1602 C CA . LEU A 1 209 ? 17.350 -1.953 -16.601 1.00 88.12 209 LEU A CA 1
ATOM 1603 C C . LEU A 1 209 ? 17.732 -3.145 -15.716 1.00 88.12 209 LEU A C 1
ATOM 1605 O O . LEU A 1 209 ? 18.769 -3.109 -15.060 1.00 88.12 209 LEU A O 1
ATOM 1609 N N . GLN A 1 210 ? 16.896 -4.182 -15.682 1.00 88.75 210 GLN A N 1
ATOM 1610 C CA . GLN A 1 210 ? 17.224 -5.447 -15.011 1.00 88.75 210 GLN A CA 1
ATOM 1611 C C . GLN A 1 210 ? 17.654 -6.511 -16.014 1.00 88.75 210 GLN A C 1
ATOM 1613 O O . GLN A 1 210 ? 18.575 -7.269 -15.739 1.00 88.75 210 GLN A O 1
ATOM 1618 N N . ALA A 1 211 ? 16.978 -6.573 -17.162 1.00 89.88 211 ALA A N 1
ATOM 1619 C CA . ALA A 1 211 ? 17.315 -7.491 -18.240 1.00 89.88 211 ALA A CA 1
ATOM 1620 C C . ALA A 1 211 ? 16.872 -6.930 -19.593 1.00 89.88 211 ALA A C 1
ATOM 1622 O O . ALA A 1 211 ? 15.832 -6.269 -19.667 1.00 89.88 211 ALA A O 1
ATOM 1623 N N . LEU A 1 212 ? 17.631 -7.239 -20.642 1.00 91.12 212 LEU A N 1
ATOM 1624 C CA . LEU A 1 212 ? 17.258 -7.062 -22.041 1.00 91.12 212 LEU A CA 1
ATOM 1625 C C . LEU A 1 212 ? 17.487 -8.380 -22.781 1.00 91.12 212 LEU A C 1
ATOM 1627 O O . LEU A 1 212 ? 18.626 -8.755 -23.045 1.00 91.12 212 LEU A O 1
ATOM 1631 N N . MET A 1 213 ? 16.405 -9.059 -23.144 1.00 90.94 213 MET A N 1
ATOM 1632 C CA . MET A 1 213 ? 16.467 -10.342 -23.848 1.00 90.94 213 MET A CA 1
ATOM 1633 C C . MET A 1 213 ? 16.018 -10.173 -25.292 1.00 90.94 213 MET A C 1
ATOM 1635 O O . MET A 1 213 ? 14.954 -9.603 -25.518 1.00 90.94 213 MET A O 1
ATOM 1639 N N . ALA A 1 214 ? 16.781 -10.697 -26.248 1.00 88.12 214 ALA A N 1
ATOM 1640 C CA . ALA A 1 214 ? 16.382 -10.798 -27.646 1.00 88.12 214 ALA A CA 1
ATOM 1641 C C . ALA A 1 214 ? 15.883 -12.211 -27.962 1.00 88.12 214 ALA A C 1
ATOM 1643 O O . ALA A 1 214 ? 16.602 -13.193 -27.776 1.00 88.12 214 ALA A O 1
ATOM 1644 N N . TYR A 1 215 ? 14.660 -12.307 -28.474 1.00 86.69 215 TYR A N 1
ATOM 1645 C CA . TYR A 1 215 ? 14.037 -13.575 -28.854 1.00 86.69 215 TYR A CA 1
ATOM 1646 C C . TYR A 1 215 ? 14.008 -13.717 -30.381 1.00 86.69 215 TYR A C 1
ATOM 1648 O O . TYR A 1 215 ? 13.191 -13.038 -31.004 1.00 86.69 215 TYR A O 1
ATOM 1656 N N . PRO A 1 216 ? 14.880 -14.539 -30.999 1.00 82.69 216 PRO A N 1
ATOM 1657 C CA . PRO A 1 216 ? 14.814 -14.799 -32.435 1.00 82.69 216 PRO A CA 1
ATOM 1658 C C . PRO A 1 216 ? 13.557 -15.596 -32.802 1.00 82.69 216 PRO A C 1
ATOM 1660 O O . PRO A 1 216 ? 13.029 -16.348 -31.984 1.00 82.69 216 PRO A O 1
ATOM 1663 N N . ALA A 1 217 ? 13.137 -15.522 -34.068 1.00 77.50 217 ALA A N 1
ATOM 1664 C CA . ALA A 1 217 ? 12.076 -16.386 -34.603 1.00 77.50 217 ALA A CA 1
ATOM 1665 C C . ALA A 1 217 ? 12.415 -17.890 -34.502 1.00 77.50 217 ALA A C 1
ATOM 1667 O O . ALA A 1 217 ? 11.526 -18.726 -34.356 1.00 77.50 217 ALA A O 1
ATOM 1668 N N . THR A 1 218 ? 13.704 -18.231 -34.568 1.00 76.44 218 THR A N 1
ATOM 1669 C CA . THR A 1 218 ? 14.223 -19.595 -34.424 1.00 76.44 218 THR A CA 1
ATOM 1670 C C . THR A 1 218 ? 15.513 -19.585 -33.611 1.00 76.44 218 THR A C 1
ATOM 1672 O O . THR A 1 218 ? 16.404 -18.782 -33.890 1.00 76.44 218 THR A O 1
ATOM 1675 N N . GLY A 1 219 ? 15.656 -20.517 -32.670 1.00 79.25 219 GLY A N 1
ATOM 1676 C CA . GLY A 1 219 ? 16.850 -20.649 -31.831 1.00 79.25 219 GLY A CA 1
ATOM 1677 C C . GLY A 1 219 ? 16.669 -20.101 -30.410 1.00 79.25 219 GLY A C 1
ATOM 1678 O O . GLY A 1 219 ? 15.565 -19.711 -30.029 1.00 79.25 219 GLY A O 1
ATOM 1679 N N . PRO A 1 220 ? 17.735 -20.125 -29.593 1.00 84.38 220 PRO A N 1
ATOM 1680 C CA . PRO A 1 220 ? 17.665 -19.710 -28.197 1.00 84.38 220 PRO A CA 1
ATOM 1681 C C . PRO A 1 220 ? 17.577 -18.185 -28.050 1.00 84.38 220 PRO A C 1
ATOM 1683 O O . PRO A 1 220 ? 18.076 -17.431 -28.886 1.00 84.38 220 PRO A O 1
ATOM 1686 N N . ALA A 1 221 ? 16.983 -17.736 -26.944 1.00 87.44 221 ALA A N 1
ATOM 1687 C CA . ALA A 1 221 ? 17.015 -16.332 -26.548 1.00 87.44 221 ALA A CA 1
ATOM 1688 C C . ALA A 1 221 ? 18.453 -15.876 -26.252 1.00 87.44 221 ALA A C 1
ATOM 1690 O O . ALA A 1 221 ? 19.266 -16.641 -25.733 1.00 87.44 221 ALA A O 1
ATOM 1691 N N . ILE A 1 222 ? 18.746 -14.614 -26.553 1.00 90.00 222 ILE A N 1
ATOM 1692 C CA . ILE A 1 222 ? 20.062 -14.001 -26.371 1.00 90.00 222 ILE A CA 1
ATOM 1693 C C . ILE A 1 222 ? 19.943 -12.935 -25.282 1.00 90.00 222 ILE A C 1
ATOM 1695 O O . ILE A 1 222 ? 19.125 -12.024 -25.398 1.00 90.00 222 ILE A O 1
ATOM 1699 N N . ASP A 1 223 ? 20.759 -13.031 -24.233 1.00 91.75 223 ASP A N 1
ATOM 1700 C CA . ASP A 1 223 ? 20.867 -11.979 -23.220 1.00 91.75 223 ASP A CA 1
ATOM 1701 C C . ASP A 1 223 ? 21.753 -10.840 -23.744 1.00 91.75 223 ASP A C 1
ATOM 1703 O O . ASP A 1 223 ? 22.932 -11.027 -24.058 1.00 91.75 223 ASP A O 1
ATOM 1707 N N . LEU A 1 224 ? 21.167 -9.653 -23.869 1.00 93.88 224 LEU A N 1
ATOM 1708 C CA . LEU A 1 224 ? 21.824 -8.435 -24.334 1.00 93.88 224 LEU A CA 1
ATOM 1709 C C . LEU A 1 224 ? 22.016 -7.412 -23.211 1.00 93.88 224 LEU A C 1
ATOM 1711 O O . LEU A 1 224 ? 22.464 -6.300 -23.479 1.00 93.88 224 LEU A O 1
ATOM 1715 N N . THR A 1 225 ? 21.704 -7.758 -21.962 1.00 91.88 225 THR A N 1
ATOM 1716 C CA . THR A 1 225 ? 21.695 -6.821 -20.828 1.00 91.88 225 THR A CA 1
ATOM 1717 C C . THR A 1 225 ? 23.037 -6.111 -20.667 1.00 91.88 225 THR A C 1
ATOM 1719 O O . THR A 1 225 ? 23.089 -4.886 -20.585 1.00 91.88 225 THR A O 1
ATOM 1722 N N . ALA A 1 226 ? 24.140 -6.861 -20.724 1.00 95.25 226 ALA A N 1
ATOM 1723 C CA . ALA A 1 226 ? 25.496 -6.321 -20.606 1.00 95.25 226 ALA A CA 1
ATOM 1724 C C . ALA A 1 226 ? 25.958 -5.497 -21.827 1.00 95.25 226 ALA A C 1
ATOM 1726 O O . ALA A 1 226 ? 27.014 -4.872 -21.780 1.00 95.25 226 ALA A O 1
ATOM 1727 N N . LYS A 1 227 ? 25.192 -5.501 -22.926 1.00 94.94 227 LYS A N 1
ATOM 1728 C CA . LYS A 1 227 ? 25.472 -4.732 -24.151 1.00 94.94 227 LYS A CA 1
ATOM 1729 C C . LYS A 1 227 ? 24.748 -3.385 -24.178 1.00 94.94 227 LYS A C 1
ATOM 1731 O O . LYS A 1 227 ? 24.853 -2.655 -25.160 1.00 94.94 227 LYS A O 1
ATOM 1736 N N . VAL A 1 228 ? 23.998 -3.050 -23.128 1.00 94.19 228 VAL A N 1
ATOM 1737 C CA . VAL A 1 228 ? 23.365 -1.739 -22.985 1.00 94.19 228 VAL A CA 1
ATOM 1738 C C . VAL A 1 228 ? 24.296 -0.824 -22.201 1.00 94.19 228 VAL A C 1
ATOM 1740 O O . VAL A 1 228 ? 24.605 -1.070 -21.038 1.00 94.19 228 VAL A O 1
ATOM 1743 N N . TYR A 1 229 ? 24.737 0.259 -22.833 1.00 94.31 229 TYR A N 1
ATOM 1744 C CA . TYR A 1 229 ? 25.537 1.280 -22.165 1.00 94.31 229 TYR A CA 1
ATOM 1745 C C . TYR A 1 229 ? 24.717 2.038 -21.114 1.00 94.31 229 TYR A C 1
ATOM 1747 O O . TYR A 1 229 ? 23.494 2.107 -21.198 1.00 94.31 229 TYR A O 1
ATOM 1755 N N . ALA A 1 230 ? 25.383 2.717 -20.173 1.00 90.69 230 ALA A N 1
ATOM 1756 C CA . ALA A 1 230 ? 24.716 3.571 -19.178 1.00 90.69 230 ALA A CA 1
ATOM 1757 C C . ALA A 1 230 ? 23.854 4.688 -19.809 1.00 90.69 230 ALA A C 1
ATOM 1759 O O . ALA A 1 230 ? 22.887 5.157 -19.212 1.00 90.69 230 ALA A O 1
ATOM 1760 N N . SER A 1 231 ? 24.162 5.088 -21.049 1.00 92.56 231 SER A N 1
ATOM 1761 C CA . SER A 1 231 ? 23.338 6.012 -21.839 1.00 92.56 231 SER A CA 1
ATOM 1762 C C . SER A 1 231 ? 21.994 5.415 -22.279 1.00 92.56 231 SER A C 1
ATOM 1764 O O . SER A 1 231 ? 21.112 6.169 -22.691 1.00 92.56 231 SER A O 1
ATOM 1766 N N . GLY A 1 232 ? 21.826 4.094 -22.177 1.00 91.56 232 GLY A N 1
ATOM 1767 C CA . GLY A 1 232 ? 20.721 3.291 -22.700 1.00 91.56 232 GLY A CA 1
ATOM 1768 C C . GLY A 1 232 ? 20.880 2.902 -24.175 1.00 91.56 232 GLY A C 1
ATOM 1769 O O . GLY A 1 232 ? 19.967 2.314 -24.746 1.00 91.56 232 GLY A O 1
ATOM 1770 N N . LYS A 1 233 ? 22.015 3.218 -24.816 1.00 94.81 233 LYS A N 1
ATOM 1771 C CA . LYS A 1 233 ? 22.311 2.760 -26.182 1.00 94.81 233 LYS A CA 1
ATOM 1772 C C . LYS A 1 233 ? 22.658 1.268 -26.166 1.00 94.81 233 LYS A C 1
ATOM 1774 O O . LYS A 1 233 ? 23.522 0.856 -25.394 1.00 94.81 233 LYS A O 1
ATOM 1779 N N . LEU A 1 234 ? 22.023 0.492 -27.041 1.00 93.75 234 LEU A N 1
ATOM 1780 C CA . LEU A 1 234 ? 22.340 -0.918 -27.254 1.00 93.75 234 LEU A CA 1
ATOM 1781 C C . LEU A 1 234 ? 23.491 -1.065 -28.258 1.00 93.75 234 LEU A C 1
ATOM 1783 O O . LEU A 1 234 ? 23.379 -0.628 -29.401 1.00 93.75 234 LEU A O 1
ATOM 1787 N N . ASP A 1 235 ? 24.575 -1.717 -27.843 1.00 95.00 235 ASP A N 1
ATOM 1788 C CA . ASP A 1 235 ? 25.687 -2.103 -28.714 1.00 95.00 235 ASP A CA 1
ATOM 1789 C C . ASP A 1 235 ? 25.519 -3.528 -29.233 1.00 95.00 235 ASP A C 1
ATOM 1791 O O . ASP A 1 235 ? 26.178 -4.490 -28.818 1.00 95.00 235 ASP A O 1
ATOM 1795 N N . TRP A 1 236 ? 24.523 -3.678 -30.095 1.00 92.56 236 TRP A N 1
ATOM 1796 C CA . TRP A 1 236 ? 24.217 -4.946 -30.725 1.00 92.56 236 TRP A CA 1
ATOM 1797 C C . TRP A 1 236 ? 23.474 -4.714 -3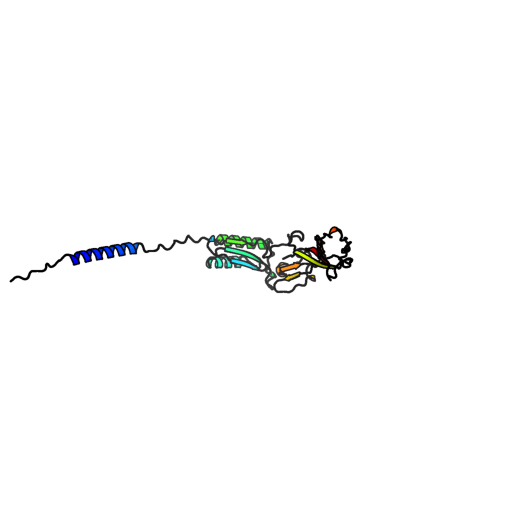2.031 1.00 92.56 236 TRP A C 1
ATOM 1799 O O . TRP A 1 236 ? 22.589 -3.861 -32.115 1.00 92.56 236 TRP A O 1
ATOM 1809 N N . THR A 1 237 ? 23.831 -5.499 -33.037 1.00 90.31 237 THR A N 1
ATOM 1810 C CA . THR A 1 237 ? 23.139 -5.549 -34.321 1.00 90.31 237 THR A CA 1
ATOM 1811 C C . THR A 1 237 ? 22.449 -6.896 -34.417 1.00 90.31 237 THR A C 1
ATOM 1813 O O . THR A 1 237 ? 23.074 -7.930 -34.164 1.00 90.31 237 THR A O 1
ATOM 1816 N N . ALA A 1 238 ? 21.170 -6.887 -34.779 1.00 86.31 238 ALA A N 1
ATOM 1817 C CA . ALA A 1 238 ? 20.409 -8.103 -34.979 1.00 86.31 238 ALA A CA 1
ATOM 1818 C C . ALA A 1 238 ? 21.080 -8.969 -36.056 1.00 86.31 238 ALA A C 1
ATOM 1820 O O . ALA A 1 238 ? 21.375 -8.460 -37.140 1.00 86.31 238 ALA A O 1
ATOM 1821 N N . PRO A 1 239 ? 21.332 -10.265 -35.806 1.00 82.69 239 PRO A N 1
ATOM 1822 C CA . PRO A 1 239 ? 21.831 -11.167 -36.831 1.00 82.69 239 PRO A CA 1
ATOM 1823 C C . PRO A 1 239 ? 20.935 -11.136 -38.071 1.00 82.69 239 PRO A C 1
ATOM 1825 O O . PRO A 1 239 ? 19.707 -11.118 -37.968 1.00 82.69 239 PRO A O 1
ATOM 1828 N N . ALA A 1 240 ? 21.548 -11.111 -39.253 1.00 74.19 240 ALA A N 1
ATOM 1829 C CA . ALA A 1 240 ? 20.805 -11.210 -40.501 1.00 74.19 240 ALA A CA 1
ATOM 1830 C C . ALA A 1 240 ? 20.084 -12.566 -40.559 1.00 74.19 240 ALA A C 1
ATOM 1832 O O . ALA A 1 240 ? 20.691 -13.608 -40.311 1.00 74.19 240 ALA A O 1
ATOM 1833 N N . VAL A 1 241 ? 18.794 -12.555 -40.896 1.00 63.19 241 VAL A N 1
ATOM 1834 C CA . VAL A 1 241 ? 17.998 -13.772 -41.105 1.00 63.19 241 VAL A CA 1
ATOM 1835 C C . VAL A 1 241 ? 17.658 -13.882 -42.588 1.00 63.19 241 VAL A C 1
ATOM 1837 O O . VAL A 1 241 ? 17.359 -12.881 -43.231 1.00 63.19 241 VAL A O 1
ATOM 1840 N N . GLN A 1 242 ? 17.676 -15.099 -43.132 1.00 52.72 242 GLN A N 1
ATOM 1841 C CA . GLN A 1 242 ? 17.408 -15.386 -44.551 1.00 52.72 242 GLN A CA 1
ATOM 1842 C C . GLN A 1 242 ? 15.942 -15.160 -44.994 1.00 52.72 242 GLN A C 1
ATOM 1844 O O . GLN A 1 242 ? 15.642 -15.355 -46.168 1.00 52.72 242 GLN A O 1
ATOM 1849 N N . SER A 1 243 ? 15.017 -14.762 -44.106 1.00 49.28 243 SER A N 1
ATOM 1850 C CA . SER A 1 243 ? 13.567 -14.741 -44.385 1.00 49.28 243 SER A CA 1
ATOM 1851 C C . SER A 1 243 ? 12.868 -13.406 -44.094 1.00 49.28 243 SER A C 1
ATOM 1853 O O . SER A 1 243 ? 13.110 -12.767 -43.072 1.00 49.28 243 SER A O 1
ATOM 1855 N N . SER A 1 244 ? 11.914 -13.062 -44.964 1.00 45.84 244 SER A N 1
ATOM 1856 C CA . SER A 1 244 ? 11.125 -11.823 -45.075 1.00 45.84 244 SER A CA 1
ATOM 1857 C C . SER A 1 244 ? 10.061 -11.578 -43.985 1.00 45.84 244 SER A C 1
ATOM 1859 O O . SER A 1 244 ? 8.980 -11.070 -44.288 1.00 45.84 244 SER A O 1
ATOM 1861 N N . LEU A 1 245 ? 10.313 -11.938 -42.723 1.00 41.88 245 LEU A N 1
ATOM 1862 C CA . LEU A 1 245 ? 9.375 -11.641 -41.631 1.00 41.88 245 LEU A CA 1
ATOM 1863 C C . LEU A 1 245 ? 9.564 -10.199 -41.117 1.00 41.88 245 LEU A C 1
ATOM 1865 O O . LEU A 1 245 ? 10.699 -9.755 -40.942 1.00 41.88 245 LEU A O 1
ATOM 1869 N N . PRO A 1 246 ? 8.476 -9.452 -40.844 1.00 41.28 246 PRO A N 1
ATOM 1870 C CA . PRO A 1 246 ? 8.549 -8.039 -40.460 1.00 41.28 246 PRO A CA 1
ATOM 1871 C C . PRO A 1 246 ? 9.093 -7.798 -39.040 1.00 41.28 246 PRO A C 1
ATOM 1873 O O . PRO A 1 246 ? 9.443 -6.667 -38.714 1.00 41.28 246 PRO A O 1
ATOM 1876 N N . LEU A 1 247 ? 9.186 -8.847 -38.214 1.00 45.62 247 LEU A N 1
ATOM 1877 C CA . LEU A 1 247 ? 9.672 -8.829 -36.832 1.00 45.62 247 LEU A CA 1
ATOM 1878 C C . LEU A 1 247 ? 10.606 -10.029 -36.624 1.00 45.62 247 LEU A C 1
ATOM 1880 O O . LEU A 1 247 ? 10.140 -11.165 -36.654 1.00 45.62 247 LEU A O 1
ATOM 1884 N N . ALA A 1 248 ? 11.908 -9.793 -36.439 1.00 52.97 248 ALA A N 1
ATOM 1885 C CA . ALA A 1 248 ? 12.894 -10.865 -36.255 1.00 52.97 248 ALA A CA 1
ATOM 1886 C C . ALA A 1 248 ? 13.285 -11.073 -34.784 1.00 52.97 248 ALA A C 1
ATOM 1888 O O . ALA A 1 248 ? 13.646 -12.189 -34.410 1.00 52.97 248 ALA A O 1
ATOM 1889 N N . TYR A 1 249 ? 13.183 -10.023 -33.958 1.00 48.41 249 TYR A N 1
ATOM 1890 C CA . TYR A 1 249 ? 13.489 -10.068 -32.529 1.00 48.41 249 TYR A CA 1
ATOM 1891 C C . TYR A 1 249 ? 12.495 -9.239 -31.711 1.00 48.41 249 TYR A C 1
ATOM 1893 O O . TYR A 1 249 ? 12.236 -8.081 -32.042 1.00 48.41 249 TYR A O 1
ATOM 1901 N N . THR A 1 250 ? 11.977 -9.814 -30.621 1.00 53.03 250 THR A N 1
ATOM 1902 C CA . THR A 1 250 ? 11.328 -9.061 -29.537 1.00 53.03 250 THR A CA 1
ATOM 1903 C C . THR A 1 250 ? 12.356 -8.802 -28.446 1.00 53.03 250 THR A C 1
ATOM 1905 O O . THR A 1 250 ? 12.978 -9.740 -27.955 1.00 53.03 250 THR A O 1
ATOM 1908 N N . LEU A 1 251 ? 12.543 -7.540 -28.076 1.00 55.00 251 LEU A N 1
ATOM 1909 C CA . LEU A 1 251 ? 13.422 -7.139 -26.979 1.00 55.00 251 LEU A CA 1
ATOM 1910 C C . LEU A 1 251 ? 12.597 -6.868 -25.727 1.00 55.00 251 LEU A C 1
ATOM 1912 O O . LEU A 1 251 ? 11.979 -5.816 -25.674 1.00 55.00 251 LEU A O 1
ATOM 1916 N N . ALA A 1 252 ? 12.570 -7.766 -24.741 1.00 53.06 252 ALA A N 1
ATOM 1917 C CA . ALA A 1 252 ? 11.836 -7.526 -23.496 1.00 53.06 252 ALA A CA 1
ATOM 1918 C C . ALA A 1 252 ? 12.746 -6.864 -22.455 1.00 53.06 252 ALA A C 1
ATOM 1920 O O . ALA A 1 252 ? 13.671 -7.493 -21.939 1.00 53.06 252 ALA A O 1
ATOM 1921 N N . VAL A 1 253 ? 12.475 -5.598 -22.139 1.00 55.06 253 VAL A N 1
ATOM 1922 C CA . VAL A 1 253 ? 13.072 -4.930 -20.976 1.00 55.06 253 VAL A CA 1
ATOM 1923 C C . VAL A 1 253 ? 12.350 -5.422 -19.739 1.00 55.06 253 VAL A C 1
ATOM 1925 O O . VAL A 1 253 ? 11.134 -5.315 -19.679 1.00 55.06 253 VAL A O 1
ATOM 1928 N N . ARG A 1 254 ? 13.063 -5.927 -18.737 1.00 46.53 254 ARG A N 1
ATOM 1929 C CA . ARG A 1 254 ? 12.497 -6.098 -17.396 1.00 46.53 254 ARG A CA 1
ATOM 1930 C C . ARG A 1 254 ? 12.983 -4.950 -16.530 1.00 46.53 254 ARG A C 1
ATOM 1932 O O . ARG A 1 254 ? 14.187 -4.722 -16.431 1.00 46.53 254 ARG A O 1
ATOM 1939 N N . SER A 1 255 ? 12.061 -4.276 -15.864 1.00 48.66 255 SER A N 1
ATOM 1940 C CA . SER A 1 255 ? 12.375 -3.309 -14.820 1.00 48.66 255 SER A CA 1
ATOM 1941 C C . SER A 1 255 ? 11.605 -3.651 -13.554 1.00 48.66 255 SER A C 1
ATOM 1943 O O . SER A 1 255 ? 10.416 -3.964 -13.605 1.00 48.66 255 SER A O 1
ATOM 1945 N N . ILE A 1 256 ? 12.291 -3.603 -12.413 1.00 43.06 256 ILE A N 1
ATOM 1946 C CA . ILE A 1 256 ? 11.634 -3.583 -11.109 1.00 43.06 256 ILE A CA 1
ATOM 1947 C C . ILE A 1 256 ? 11.189 -2.149 -10.903 1.00 43.06 256 ILE A C 1
ATOM 1949 O O . ILE A 1 256 ? 12.001 -1.225 -10.851 1.00 43.06 256 ILE A O 1
ATOM 1953 N N . ALA A 1 257 ? 9.887 -1.977 -10.862 1.00 51.66 257 ALA A N 1
ATOM 1954 C CA . ALA A 1 257 ? 9.280 -0.685 -10.755 1.00 51.66 257 ALA A CA 1
ATOM 1955 C C . ALA A 1 257 ? 9.081 -0.293 -9.289 1.00 51.66 257 ALA A C 1
ATOM 1957 O O . ALA A 1 257 ? 8.958 -1.159 -8.421 1.00 51.66 257 ALA A O 1
ATOM 1958 N N . GLY A 1 258 ? 9.164 1.013 -9.039 1.00 41.78 258 GLY A N 1
ATOM 1959 C CA . GLY A 1 258 ? 9.295 1.617 -7.719 1.00 41.78 258 GLY A CA 1
ATOM 1960 C C . GLY A 1 258 ? 8.112 1.342 -6.788 1.00 41.78 258 GLY A C 1
ATOM 1961 O O . GLY A 1 258 ? 7.119 0.744 -7.209 1.00 41.78 258 GLY A O 1
ATOM 1962 N N . PRO A 1 259 ? 8.215 1.795 -5.527 1.00 44.16 259 PRO A N 1
ATOM 1963 C CA . PRO A 1 259 ? 7.207 1.534 -4.508 1.00 44.16 259 PRO A CA 1
ATOM 1964 C C . PRO A 1 259 ? 5.817 1.946 -4.994 1.00 44.16 259 PRO A C 1
ATOM 1966 O O . PRO A 1 259 ? 5.629 3.076 -5.451 1.00 44.16 259 PRO A O 1
ATOM 1969 N N . VAL A 1 260 ? 4.850 1.040 -4.869 1.00 48.78 260 VAL A N 1
ATOM 1970 C CA . VAL A 1 260 ? 3.438 1.422 -4.796 1.00 48.78 260 VAL A CA 1
ATOM 1971 C C . VAL A 1 260 ? 3.161 1.667 -3.327 1.00 48.78 260 VAL A C 1
ATOM 1973 O O . VAL A 1 260 ? 3.182 0.729 -2.531 1.00 48.78 260 VAL A O 1
ATOM 1976 N N . ALA A 1 261 ? 2.991 2.931 -2.963 1.00 55.62 261 ALA A N 1
ATOM 1977 C CA . ALA A 1 261 ? 2.560 3.260 -1.619 1.00 55.62 261 ALA A CA 1
ATOM 1978 C C . ALA A 1 261 ? 1.032 3.237 -1.575 1.00 55.62 261 ALA A C 1
ATOM 1980 O O . ALA A 1 261 ? 0.398 3.825 -2.458 1.00 55.62 261 ALA A O 1
ATOM 1981 N N . GLY A 1 262 ? 0.489 2.539 -0.584 1.00 47.56 262 GLY A N 1
ATOM 1982 C CA . GLY A 1 262 ? -0.920 2.587 -0.214 1.00 47.56 262 GLY A CA 1
ATOM 1983 C C . GLY A 1 262 ? -1.087 2.949 1.247 1.00 47.56 262 GLY A C 1
ATOM 1984 O O . GLY A 1 262 ? -0.064 3.327 1.871 1.00 47.56 262 GLY A O 1
#

Secondary structure (DSSP, 8-state):
---PPPP----HHHHHHHHHHHHHHHHHHHHHT-------PPP--GGGS-EEEEEEETT---HHHHHHHHHHHHHTT--EEEEEEEPPPTT-GGG---TTSHHHHHHHHHHHHHHHHHT-EEEE-SSSSSS---TT--TTTS--EEEEEEEEE-TT-B--S---EEEPPEEEETTEE--GGGS-SSGGGSS-HHHHTEEEEE--EEEPP-EEEEEESSS--EE-GGGB-TTS-B--BPPP-SS--S--EEEEEEEEE---B-

Sequence (262 aa):
MARGAAPRHPERTRSMKKSLALSLLLAAALAQNAGAQAPAWPAITQQNRPWTRWWWEGSAVNPQDLTHLLTQYEQAGLGGVEITAIYGVKGAENQFIDFISPKWLDVLGHTLAEGKRLGLGVDMAQASGWPFGGPWVTPADACKYVAYQTYALKGGEQLTEKVSFMQKPISTAIGHKIDIKQLKDPVATNAGLQALALEQVRFEKPLPLQALMAYPATGPAIDLTAKVYASGKLDWTAPAVQSSLPLAYTLAVRSIAGPVAG

Radius of gyration: 39.57 Å; chains: 1; bounding box: 106×110×77 Å

Foldseek 3Di:
DDDDDDDDDPPPPVVVVVVVVVVVVVVVVVVVVPPPPDPPDPPDALVNFAEEEDECALVLDDLVVLLVVLVVCLVVGHSAYEYAAAAHDPPSNVSGDPPPDPVNVVSVVSNVVSCVVSNHDYHYDPDRHPPDDALPQDFVRADWDKDKDKDFDAAQAFDPDFQWDKDDWDWDAPPDDDDLVVADPVNNPDPPCSHRRTDWTADTDIFDFPWWWKDFPDDDIDTQSVQQDPRRGGPDGHHHDPDDDRGGIIIITITTGTHTDD

pLDDT: mean 82.16, std 16.23, range [39.0, 98.81]